Protein AF-A0A3P7LKS3-F1 (afdb_monomer)

Solvent-accessible surface area (backbone atoms only — not comparable to full-atom values): 10882 Å² total; per-residue (Å²): 115,66,70,62,52,52,52,50,51,51,53,49,49,52,53,51,54,52,49,53,52,31,41,52,49,19,49,40,35,57,77,38,26,73,53,48,40,50,40,42,49,54,52,51,51,44,51,72,70,67,53,54,67,72,58,52,54,51,50,40,54,53,38,31,76,72,65,38,72,58,39,57,28,48,73,48,81,38,69,94,76,46,28,36,32,30,46,46,54,65,90,81,65,70,88,63,93,79,70,65,91,88,65,80,54,88,82,70,59,68,42,82,38,80,40,49,64,92,46,54,33,66,57,43,19,56,60,47,56,48,90,72,71,66,89,69,39,65,63,52,50,54,52,49,51,51,52,50,53,52,48,49,53,52,48,54,54,50,52,55,51,52,50,54,51,50,50,55,50,51,51,52,50,53,52,51,52,56,48,54,54,57,60,60,76,70,66,75,82,91,124

Structure (mmCIF, N/CA/C/O backbone):
data_AF-A0A3P7LKS3-F1
#
_entry.id   AF-A0A3P7LKS3-F1
#
loop_
_atom_site.group_PDB
_atom_site.id
_atom_site.type_symbol
_atom_site.label_atom_id
_atom_site.label_alt_id
_atom_site.label_comp_id
_atom_site.label_asym_id
_atom_site.label_entity_id
_atom_site.label_seq_id
_atom_site.pdbx_PDB_ins_code
_atom_site.Cartn_x
_atom_site.Cartn_y
_atom_site.Cartn_z
_atom_site.occupancy
_atom_site.B_iso_or_equiv
_atom_site.auth_seq_id
_atom_site.auth_comp_id
_atom_site.auth_asym_id
_atom_site.auth_atom_id
_atom_site.pdbx_PDB_model_num
ATOM 1 N N . MET A 1 1 ? -32.000 6.934 20.889 1.00 59.78 1 MET A N 1
ATOM 2 C CA . MET A 1 1 ? -31.175 5.780 21.320 1.00 59.78 1 MET A CA 1
ATOM 3 C C . MET A 1 1 ? -30.959 4.793 20.173 1.00 59.78 1 MET A C 1
ATOM 5 O O . MET A 1 1 ? -29.820 4.417 19.954 1.00 59.78 1 MET A O 1
ATOM 9 N N . GLU A 1 2 ? -31.991 4.415 19.407 1.00 75.31 2 GLU A N 1
ATOM 10 C CA . GLU A 1 2 ? -31.848 3.459 18.287 1.00 75.31 2 GLU A CA 1
ATOM 11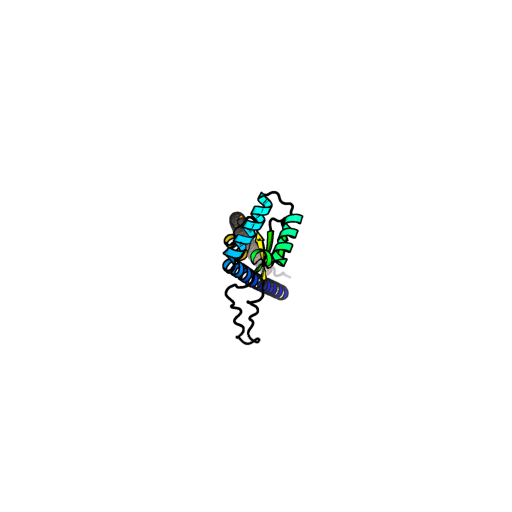 C C . GLU A 1 2 ? -31.057 3.982 17.078 1.00 75.31 2 GLU A C 1
ATOM 13 O O . GLU A 1 2 ? -30.207 3.259 16.575 1.00 75.31 2 GLU A O 1
ATOM 18 N N . ASN A 1 3 ? -31.249 5.235 16.649 1.00 76.62 3 ASN A N 1
ATOM 19 C CA . ASN A 1 3 ? -30.502 5.781 15.499 1.00 76.62 3 ASN A CA 1
ATOM 20 C C . ASN A 1 3 ? -28.983 5.816 15.731 1.00 76.62 3 ASN A C 1
ATOM 22 O O . ASN A 1 3 ? -28.215 5.584 14.807 1.00 76.62 3 ASN A O 1
ATOM 26 N N . VAL A 1 4 ? -28.554 6.048 16.976 1.00 79.12 4 VAL A N 1
ATOM 27 C CA . VAL A 1 4 ? -27.131 6.034 17.354 1.00 79.12 4 VAL A CA 1
ATOM 28 C C . VAL A 1 4 ? -26.564 4.612 17.304 1.00 79.12 4 VAL A C 1
ATOM 30 O O . VAL A 1 4 ? -25.433 4.430 16.872 1.00 79.12 4 VAL A O 1
ATOM 33 N N . LYS A 1 5 ? -27.349 3.596 17.693 1.00 82.06 5 LYS A N 1
ATOM 34 C CA . LYS A 1 5 ? -26.940 2.186 17.584 1.00 82.06 5 LYS A CA 1
ATOM 35 C C . LYS A 1 5 ? -26.829 1.744 16.125 1.00 82.06 5 LYS A C 1
ATOM 37 O O . LYS A 1 5 ? -25.824 1.154 15.756 1.00 82.06 5 LYS A O 1
ATOM 42 N N . LYS A 1 6 ? -27.806 2.105 15.286 1.00 86.25 6 LYS A N 1
ATOM 43 C CA . LYS A 1 6 ? -27.785 1.798 13.846 1.00 86.25 6 LYS A CA 1
ATOM 44 C C . LYS A 1 6 ? -26.604 2.452 13.122 1.00 86.25 6 LYS A C 1
ATOM 46 O O . LYS A 1 6 ? -25.952 1.793 12.323 1.00 86.25 6 LYS A O 1
ATOM 51 N N . ASP A 1 7 ? -26.292 3.713 13.426 1.00 85.56 7 ASP A N 1
ATOM 52 C CA . ASP A 1 7 ? -25.114 4.401 12.871 1.00 85.56 7 ASP A CA 1
ATOM 53 C C . ASP A 1 7 ? -23.801 3.733 13.318 1.00 85.56 7 ASP A C 1
ATOM 55 O O . ASP A 1 7 ? -22.906 3.517 12.503 1.00 85.56 7 ASP A O 1
ATOM 59 N N . GLN A 1 8 ? -23.700 3.316 14.584 1.00 78.56 8 GLN A N 1
ATOM 60 C CA . GLN A 1 8 ? -22.545 2.553 15.070 1.00 78.56 8 GLN A CA 1
ATOM 61 C C . GLN A 1 8 ? -22.409 1.194 14.371 1.00 78.56 8 GLN A C 1
ATOM 63 O O . GLN A 1 8 ? -21.308 0.831 13.966 1.00 78.56 8 GLN A O 1
ATOM 68 N N . GLU A 1 9 ? -23.507 0.463 14.187 1.00 85.19 9 GLU A N 1
ATOM 69 C CA . GLU A 1 9 ? -23.522 -0.821 13.479 1.00 85.19 9 GLU A CA 1
ATOM 70 C C . GLU A 1 9 ? -23.132 -0.674 12.003 1.00 85.19 9 GLU A C 1
ATOM 72 O O . GLU A 1 9 ? -22.342 -1.469 11.500 1.00 85.19 9 GLU A O 1
ATOM 77 N N . GLN A 1 10 ? -23.622 0.357 11.310 1.00 85.44 10 GLN A N 1
ATOM 78 C CA . GLN A 1 10 ? -23.242 0.636 9.921 1.00 85.44 10 GLN A CA 1
ATOM 79 C C . GLN A 1 10 ? -21.756 0.979 9.793 1.00 85.44 10 GLN A C 1
ATOM 81 O O . GLN A 1 10 ? -21.080 0.466 8.904 1.00 85.44 10 GLN A O 1
ATOM 86 N N . ARG A 1 11 ? -21.223 1.800 10.705 1.00 75.81 11 ARG A N 1
ATOM 87 C CA . ARG A 1 11 ? -19.787 2.118 10.739 1.00 75.81 11 ARG A CA 1
ATOM 88 C C . ARG A 1 11 ? -18.936 0.885 11.016 1.00 75.81 11 ARG A C 1
ATOM 90 O O . ARG A 1 11 ? -17.886 0.737 10.404 1.00 75.81 11 ARG A O 1
ATOM 97 N N . LEU A 1 12 ? -19.386 0.010 11.916 1.00 78.00 12 LEU A N 1
ATOM 98 C CA . LEU A 1 12 ? -18.702 -1.248 12.211 1.00 78.00 12 LEU A CA 1
ATOM 99 C C . LEU A 1 12 ? -18.683 -2.179 11.000 1.00 78.00 12 LEU A C 1
ATOM 101 O O . LEU A 1 12 ? -17.625 -2.712 10.687 1.00 78.00 12 LEU A O 1
ATOM 105 N N . LYS A 1 13 ? -19.810 -2.329 10.296 1.00 81.12 13 LYS A N 1
ATOM 106 C CA . LYS A 1 13 ? -19.876 -3.129 9.064 1.00 81.12 13 LYS A CA 1
ATOM 107 C C . LYS A 1 13 ? -18.937 -2.594 7.990 1.00 81.12 13 LYS A C 1
ATOM 109 O O . LYS A 1 13 ? -18.125 -3.349 7.475 1.00 81.12 13 LYS A O 1
ATOM 114 N N . LYS A 1 14 ? -18.966 -1.283 7.741 1.00 74.62 14 LYS A N 1
ATOM 115 C CA . LYS A 1 14 ? -18.064 -0.648 6.774 1.00 74.62 14 LYS A CA 1
ATOM 116 C C . LYS A 1 14 ? -16.589 -0.871 7.130 1.00 74.62 14 LYS A C 1
ATOM 118 O O . LYS A 1 14 ? -15.792 -1.196 6.263 1.00 74.62 14 LYS A O 1
ATOM 123 N N . LEU A 1 15 ? -16.236 -0.746 8.411 1.00 76.25 15 LEU A N 1
ATOM 124 C CA . LEU A 1 15 ? -14.870 -0.993 8.876 1.00 76.25 15 LEU A CA 1
ATOM 125 C C . LEU A 1 15 ? -14.451 -2.460 8.685 1.00 76.25 15 LEU A C 1
ATOM 127 O O . LEU A 1 15 ? -13.300 -2.735 8.363 1.00 76.25 15 LEU A O 1
ATOM 131 N N . GLN A 1 16 ? -15.374 -3.402 8.893 1.00 75.25 16 GLN A N 1
ATOM 132 C CA . GLN A 1 16 ? -15.126 -4.823 8.649 1.00 75.25 16 GLN A CA 1
ATOM 133 C C . GLN A 1 16 ? -14.923 -5.111 7.160 1.00 75.25 16 GLN A C 1
ATOM 135 O O . GLN A 1 16 ? -13.994 -5.831 6.813 1.00 75.25 16 GLN A O 1
ATOM 140 N N . GLU A 1 17 ? -15.746 -4.528 6.289 1.00 79.69 17 GLU A N 1
ATOM 141 C CA . GLU A 1 17 ? -15.613 -4.649 4.832 1.00 79.69 17 GLU A CA 1
ATOM 142 C C . GLU A 1 17 ? -14.268 -4.087 4.346 1.00 79.69 17 GLU A C 1
ATOM 144 O O . GLU A 1 17 ? -13.544 -4.766 3.620 1.00 79.69 17 GLU A O 1
ATOM 149 N N . GLU A 1 18 ? -13.877 -2.897 4.815 1.00 76.38 18 GLU A N 1
ATOM 150 C CA . GLU A 1 18 ? -12.565 -2.300 4.525 1.00 76.38 18 GLU A CA 1
ATOM 151 C C . GLU A 1 18 ? -11.415 -3.206 4.993 1.00 76.38 18 GLU A C 1
ATOM 153 O O . GLU A 1 18 ? -10.467 -3.436 4.247 1.00 76.38 18 GLU A O 1
ATOM 158 N N . GLN A 1 19 ? -11.522 -3.795 6.189 1.00 74.94 19 GLN A N 1
ATOM 159 C CA . GLN A 1 19 ? -10.496 -4.694 6.718 1.00 74.94 19 GLN A CA 1
ATOM 160 C C . GLN A 1 19 ? -10.360 -5.988 5.902 1.00 74.94 19 GLN A C 1
ATOM 162 O O . GLN A 1 19 ? -9.249 -6.491 5.731 1.00 74.94 19 GLN A O 1
ATOM 167 N N . VAL A 1 20 ? -11.468 -6.540 5.403 1.00 79.69 20 VAL A N 1
ATOM 168 C CA . VAL A 1 20 ? -11.443 -7.716 4.520 1.00 79.69 20 VAL A CA 1
ATOM 169 C C . VAL A 1 20 ? -10.731 -7.379 3.210 1.00 79.69 20 VAL A C 1
ATOM 171 O O . VAL A 1 20 ? -9.861 -8.138 2.782 1.00 79.69 20 VAL A O 1
ATOM 174 N N . LEU A 1 21 ? -11.033 -6.222 2.614 1.00 80.62 21 LEU A N 1
ATOM 175 C CA . LEU A 1 21 ? -10.366 -5.760 1.395 1.00 80.62 21 LEU A CA 1
ATOM 176 C C . LEU A 1 21 ? -8.870 -5.515 1.614 1.00 80.62 21 LEU A C 1
ATOM 178 O O . LEU A 1 21 ? -8.053 -5.928 0.793 1.00 80.62 21 LEU A O 1
ATOM 182 N N . ASP A 1 22 ? -8.490 -4.885 2.725 1.00 79.56 22 ASP A N 1
ATOM 183 C CA . ASP A 1 22 ? -7.086 -4.648 3.062 1.00 79.56 22 ASP A CA 1
ATOM 184 C C . ASP A 1 22 ? -6.327 -5.965 3.271 1.00 79.56 22 ASP A C 1
ATOM 186 O O . ASP A 1 22 ? -5.227 -6.144 2.745 1.00 79.56 22 ASP A O 1
ATOM 190 N N . ASN A 1 23 ? -6.927 -6.935 3.964 1.00 80.50 23 ASN A N 1
ATOM 191 C CA . ASN A 1 23 ? -6.329 -8.260 4.112 1.00 80.50 23 ASN A CA 1
ATOM 192 C C . ASN A 1 23 ? -6.094 -8.924 2.751 1.00 80.50 23 ASN A C 1
ATOM 194 O O . ASN A 1 23 ? -4.990 -9.413 2.510 1.00 80.50 23 ASN A O 1
ATOM 198 N N . ARG A 1 24 ? -7.073 -8.855 1.838 1.00 84.00 24 ARG A N 1
ATOM 199 C CA . ARG A 1 24 ? -6.935 -9.406 0.484 1.00 84.00 24 ARG A CA 1
ATOM 200 C C . ARG A 1 24 ? -5.807 -8.731 -0.297 1.00 84.00 24 ARG A C 1
ATOM 202 O O . ARG A 1 24 ? -4.978 -9.412 -0.892 1.00 84.00 24 ARG A O 1
ATOM 209 N N . LYS A 1 25 ? -5.706 -7.399 -0.243 1.00 83.88 25 LYS A N 1
ATOM 210 C CA . LYS A 1 25 ? -4.595 -6.648 -0.862 1.00 83.88 25 LYS A CA 1
ATOM 211 C C . LYS A 1 25 ? -3.239 -7.088 -0.331 1.00 83.88 25 LYS A C 1
ATOM 213 O O . LYS A 1 25 ? -2.275 -7.195 -1.085 1.00 83.88 25 LYS A O 1
ATOM 218 N N . ALA A 1 26 ? -3.151 -7.318 0.973 1.00 83.50 26 ALA A N 1
ATOM 219 C CA . ALA A 1 26 ? -1.906 -7.727 1.589 1.00 83.50 26 ALA A CA 1
ATOM 220 C C . ALA A 1 26 ? -1.517 -9.170 1.254 1.00 83.50 26 ALA A C 1
ATOM 222 O O . ALA A 1 26 ? -0.331 -9.446 1.108 1.00 83.50 26 ALA A O 1
ATOM 223 N N . GLU A 1 27 ? -2.490 -10.073 1.135 1.00 86.44 27 GLU A N 1
ATOM 224 C CA . GLU A 1 27 ? -2.272 -11.434 0.635 1.00 86.44 27 GLU A CA 1
ATOM 225 C C . GLU A 1 27 ? -1.727 -11.407 -0.793 1.00 86.44 27 GLU A C 1
ATOM 227 O O . GLU A 1 27 ? -0.671 -11.981 -1.042 1.00 86.44 27 GLU A O 1
ATOM 232 N N . LEU A 1 28 ? -2.355 -10.649 -1.698 1.00 87.06 28 LEU A N 1
ATOM 233 C CA . LEU A 1 28 ? -1.873 -10.495 -3.076 1.00 87.06 28 LEU A CA 1
ATOM 234 C C . LEU A 1 28 ? -0.435 -9.966 -3.134 1.00 87.06 28 LEU A C 1
ATOM 236 O O . LEU A 1 28 ? 0.356 -10.397 -3.971 1.00 87.06 28 LEU A O 1
ATOM 240 N N . LEU A 1 29 ? -0.073 -9.059 -2.227 1.00 87.25 29 LEU A N 1
ATOM 241 C CA . LEU A 1 29 ? 1.282 -8.528 -2.143 1.00 87.25 29 LEU A CA 1
ATOM 242 C C . LEU A 1 29 ? 2.305 -9.559 -1.627 1.00 87.25 29 LEU A C 1
ATOM 244 O O . LEU A 1 29 ? 3.472 -9.501 -2.005 1.00 87.25 29 LEU A O 1
ATOM 248 N N . GLU A 1 30 ? 1.890 -10.479 -0.753 1.00 87.31 30 GLU A N 1
ATOM 249 C CA . GLU A 1 30 ? 2.736 -11.584 -0.286 1.00 87.31 30 GLU A CA 1
ATOM 250 C C . GLU A 1 30 ? 2.936 -12.638 -1.374 1.00 87.31 30 GLU A C 1
ATOM 252 O O . GLU A 1 30 ? 4.058 -13.111 -1.546 1.00 87.31 30 GLU A O 1
ATOM 257 N N . LEU A 1 31 ? 1.886 -12.958 -2.134 1.00 88.31 31 LEU A N 1
ATOM 258 C CA . LEU A 1 31 ? 1.960 -13.900 -3.254 1.00 88.31 31 LEU A CA 1
ATOM 259 C C . LEU A 1 31 ? 2.860 -13.367 -4.376 1.00 88.31 31 LEU A C 1
ATOM 261 O O . LEU A 1 31 ? 3.676 -14.102 -4.921 1.00 88.31 31 LEU A O 1
ATOM 265 N N . ASN A 1 32 ? 2.769 -12.068 -4.668 1.00 89.12 32 ASN A N 1
ATOM 266 C CA . ASN A 1 32 ? 3.543 -11.404 -5.719 1.00 89.12 32 ASN A CA 1
ATOM 267 C C . ASN A 1 32 ? 4.832 -10.738 -5.206 1.00 89.12 32 ASN A C 1
ATOM 269 O O . ASN A 1 32 ? 5.346 -9.817 -5.848 1.00 89.12 32 ASN A O 1
ATOM 273 N N . ALA A 1 33 ? 5.365 -11.159 -4.054 1.00 90.25 33 ALA A N 1
ATOM 274 C CA . ALA A 1 33 ? 6.468 -10.459 -3.391 1.00 90.25 33 ALA A CA 1
ATOM 275 C C . ALA A 1 33 ? 7.702 -10.272 -4.293 1.00 90.25 33 ALA A C 1
ATOM 277 O O . ALA A 1 33 ? 8.251 -9.172 -4.357 1.00 90.25 33 ALA A O 1
ATOM 278 N N . ASP A 1 34 ? 8.088 -11.305 -5.047 1.00 90.69 34 ASP A N 1
ATOM 279 C CA . ASP A 1 34 ? 9.246 -11.254 -5.948 1.00 90.69 34 ASP A CA 1
ATOM 280 C C . ASP A 1 34 ? 9.053 -10.269 -7.106 1.00 90.69 34 ASP A C 1
ATOM 282 O O . ASP A 1 34 ? 9.994 -9.595 -7.531 1.00 90.69 34 ASP A O 1
ATOM 286 N N . LEU A 1 35 ? 7.830 -10.178 -7.634 1.00 90.94 35 LEU A N 1
ATOM 287 C CA . LEU A 1 35 ? 7.485 -9.250 -8.707 1.00 90.94 35 LEU A CA 1
ATOM 288 C C . LEU A 1 35 ? 7.532 -7.813 -8.179 1.00 90.94 35 LEU A C 1
ATOM 290 O O . LEU A 1 35 ? 8.192 -6.955 -8.766 1.00 90.94 35 LEU A O 1
ATOM 294 N N . VAL A 1 36 ? 6.908 -7.570 -7.026 1.00 91.75 36 VAL A N 1
ATOM 295 C CA . VAL A 1 36 ? 6.884 -6.257 -6.369 1.00 91.75 36 VAL A CA 1
ATOM 296 C C . VAL A 1 36 ? 8.297 -5.784 -6.017 1.00 91.75 36 VAL A C 1
ATOM 298 O O . VAL A 1 36 ? 8.629 -4.624 -6.258 1.00 91.75 36 VAL A O 1
ATOM 301 N N . ASP A 1 37 ? 9.165 -6.658 -5.506 1.00 92.56 37 ASP A N 1
ATOM 302 C CA . ASP A 1 37 ? 10.550 -6.293 -5.187 1.00 92.56 37 ASP A CA 1
ATOM 303 C C . ASP A 1 37 ? 11.373 -5.960 -6.449 1.00 92.56 37 ASP A C 1
ATOM 305 O O . ASP A 1 37 ? 12.199 -5.042 -6.413 1.00 92.56 37 ASP A O 1
ATOM 309 N N . LYS A 1 38 ? 11.113 -6.608 -7.595 1.00 92.50 38 LYS A N 1
ATOM 310 C CA . LYS A 1 38 ? 11.723 -6.228 -8.888 1.00 92.50 38 LYS A CA 1
ATOM 311 C C . LYS A 1 38 ? 11.272 -4.843 -9.349 1.00 92.50 38 LYS A C 1
ATOM 313 O O . LYS A 1 38 ? 12.111 -4.051 -9.780 1.00 92.50 38 LYS A O 1
ATOM 318 N N . VAL A 1 39 ? 9.981 -4.529 -9.220 1.00 91.81 39 VAL A N 1
ATOM 319 C CA . VAL A 1 39 ? 9.442 -3.187 -9.511 1.00 91.81 39 VAL A CA 1
ATOM 320 C C . VAL A 1 39 ? 10.127 -2.140 -8.639 1.00 91.81 39 VAL A C 1
ATOM 322 O O . VAL A 1 39 ? 10.637 -1.138 -9.143 1.00 91.81 39 VAL A O 1
ATOM 325 N N . LEU A 1 40 ? 10.172 -2.391 -7.328 1.00 92.81 40 LEU A N 1
ATOM 326 C CA . LEU A 1 40 ? 10.813 -1.515 -6.352 1.00 92.81 40 LEU A CA 1
ATOM 327 C C . LEU A 1 40 ? 12.277 -1.272 -6.708 1.00 92.81 40 LEU A C 1
ATOM 329 O O . LEU A 1 40 ? 12.737 -0.132 -6.671 1.00 92.81 40 LEU A O 1
ATOM 333 N N . TYR A 1 41 ? 13.004 -2.324 -7.082 1.00 93.00 41 TYR A N 1
ATOM 334 C CA . TYR A 1 41 ? 14.394 -2.211 -7.501 1.00 93.00 41 TYR A CA 1
ATOM 335 C C . TYR A 1 41 ? 14.546 -1.354 -8.761 1.00 93.00 41 TYR A C 1
ATOM 337 O O . TYR A 1 41 ? 15.368 -0.442 -8.767 1.00 93.00 41 TYR A O 1
ATOM 345 N N . ALA A 1 42 ? 13.745 -1.596 -9.801 1.00 91.75 42 ALA A N 1
ATOM 346 C CA . ALA A 1 42 ? 13.820 -0.857 -11.061 1.00 91.75 42 ALA A CA 1
ATOM 347 C C . ALA A 1 42 ? 13.545 0.645 -10.871 1.00 91.75 42 ALA A C 1
ATOM 349 O O . ALA A 1 42 ? 14.305 1.484 -11.361 1.00 91.75 42 ALA A O 1
ATOM 350 N N . ILE A 1 43 ? 12.504 0.989 -10.106 1.00 91.44 43 ILE A N 1
ATOM 351 C CA . ILE A 1 43 ? 12.154 2.384 -9.810 1.00 91.44 43 ILE A CA 1
ATOM 352 C C . ILE A 1 43 ? 13.246 3.036 -8.955 1.00 91.44 43 ILE A C 1
ATOM 354 O O . ILE A 1 43 ? 13.729 4.115 -9.295 1.00 91.44 43 ILE A O 1
ATOM 358 N N . ASN A 1 44 ? 13.690 2.377 -7.879 1.00 91.94 44 ASN A N 1
ATOM 359 C CA . ASN A 1 44 ? 14.735 2.917 -7.006 1.00 91.94 44 ASN A CA 1
ATOM 360 C C . ASN A 1 44 ? 16.078 3.069 -7.733 1.00 91.94 44 ASN A C 1
ATOM 362 O O . ASN A 1 44 ? 16.801 4.029 -7.482 1.00 91.94 44 ASN A O 1
ATOM 366 N N . TYR A 1 45 ? 16.398 2.172 -8.665 1.00 92.75 45 TYR A N 1
ATOM 367 C CA . TYR A 1 45 ? 17.568 2.286 -9.531 1.00 92.75 45 TYR A CA 1
ATOM 368 C C . TYR A 1 45 ? 17.477 3.513 -10.449 1.00 92.75 45 TYR A C 1
ATOM 370 O O . TYR A 1 45 ? 18.422 4.298 -10.532 1.00 92.75 45 TYR A O 1
ATOM 378 N N . ALA A 1 46 ? 16.324 3.738 -11.088 1.00 91.12 46 ALA A N 1
ATOM 379 C CA . ALA A 1 46 ? 16.108 4.913 -11.931 1.00 91.12 46 ALA A CA 1
ATOM 380 C C . ALA A 1 46 ? 16.191 6.229 -11.133 1.00 91.12 46 ALA A C 1
ATOM 382 O O . ALA A 1 46 ? 16.791 7.200 -11.607 1.00 91.12 46 ALA A O 1
ATOM 383 N N . LEU A 1 47 ? 15.654 6.240 -9.907 1.00 91.00 47 LEU A N 1
ATOM 384 C CA . LEU A 1 47 ? 15.752 7.367 -8.974 1.00 91.00 47 LEU A CA 1
ATOM 385 C C . LEU A 1 47 ? 17.196 7.606 -8.509 1.00 91.00 47 LEU A C 1
ATOM 387 O O . LEU A 1 47 ? 17.644 8.752 -8.472 1.00 91.00 47 LEU A O 1
ATOM 391 N N . ALA A 1 48 ? 17.949 6.545 -8.204 1.00 91.44 48 ALA A N 1
ATOM 392 C CA . ALA A 1 48 ? 19.358 6.639 -7.817 1.00 91.44 48 ALA A CA 1
ATOM 393 C C . ALA A 1 48 ? 20.227 7.237 -8.935 1.00 91.44 48 ALA A C 1
ATOM 395 O O . ALA A 1 48 ? 21.154 7.998 -8.660 1.00 91.44 48 ALA A O 1
ATOM 396 N N . ASN A 1 49 ? 19.872 6.965 -10.192 1.00 93.50 49 ASN A N 1
ATOM 397 C CA . ASN A 1 49 ? 20.510 7.548 -11.372 1.00 93.50 49 ASN A CA 1
ATOM 398 C C . ASN A 1 49 ? 20.070 8.995 -11.670 1.00 93.50 49 ASN A C 1
ATOM 400 O O . ASN A 1 49 ? 20.413 9.523 -12.723 1.00 93.50 49 ASN A O 1
ATOM 404 N N . GLN A 1 50 ? 19.325 9.644 -10.765 1.00 89.25 50 GLN A N 1
ATOM 405 C CA . GLN A 1 50 ? 18.842 11.026 -10.905 1.00 89.25 50 GLN A CA 1
ATOM 406 C C . GLN A 1 50 ? 17.962 11.246 -12.146 1.00 89.25 50 GLN A C 1
ATOM 408 O O . GLN A 1 50 ? 17.890 12.349 -12.693 1.00 89.25 50 GLN A O 1
ATOM 413 N N . THR A 1 51 ? 17.271 10.197 -12.595 1.00 91.69 51 THR A N 1
ATOM 414 C CA . THR A 1 51 ? 16.339 10.291 -13.720 1.00 91.69 51 THR A CA 1
ATOM 415 C C . THR A 1 51 ? 15.135 11.135 -13.310 1.00 91.69 51 THR A C 1
ATOM 417 O O . THR A 1 51 ? 14.579 10.955 -12.224 1.00 91.69 51 THR A O 1
ATOM 420 N N . SER A 1 52 ? 14.711 12.063 -14.169 1.00 93.44 52 SER A N 1
ATOM 421 C CA . SER A 1 52 ? 13.520 12.869 -13.898 1.00 93.44 52 SER A CA 1
ATOM 422 C C . SER A 1 52 ? 12.256 12.006 -13.923 1.00 93.44 52 SER A C 1
ATOM 424 O O . SER A 1 52 ? 12.151 11.050 -14.691 1.00 93.44 52 SER A O 1
ATOM 426 N N . TRP A 1 53 ? 11.270 12.359 -13.099 1.00 92.06 53 TRP A N 1
ATOM 427 C CA . TRP A 1 53 ? 10.035 11.582 -12.948 1.00 92.06 53 TRP A CA 1
ATOM 428 C C . TRP A 1 53 ? 9.284 11.382 -14.267 1.00 92.06 53 TRP A C 1
ATOM 430 O O . TRP A 1 53 ? 8.899 10.260 -14.576 1.00 92.06 53 TRP A O 1
ATOM 440 N N . ASN A 1 54 ? 9.203 12.423 -15.100 1.00 92.31 54 ASN A N 1
ATOM 441 C CA . ASN A 1 54 ? 8.580 12.343 -16.427 1.00 92.31 54 ASN A CA 1
ATOM 442 C C . ASN A 1 54 ? 9.240 11.281 -17.325 1.00 92.31 54 ASN A C 1
ATOM 444 O O . ASN A 1 54 ? 8.569 10.609 -18.103 1.00 92.31 54 ASN A O 1
ATOM 448 N N . VAL A 1 55 ? 10.566 11.131 -17.233 1.00 92.75 55 VAL A N 1
ATOM 449 C CA . VAL A 1 55 ? 11.310 10.141 -18.022 1.00 92.75 55 VAL A CA 1
ATOM 450 C C . VAL A 1 55 ? 11.090 8.735 -17.466 1.00 92.75 55 VAL A C 1
ATOM 452 O O . VAL A 1 55 ? 10.953 7.799 -18.247 1.00 92.75 55 VAL A O 1
ATOM 455 N N . ILE A 1 56 ? 10.999 8.581 -16.142 1.00 91.81 56 ILE A N 1
ATOM 456 C CA . ILE A 1 56 ? 10.670 7.297 -15.502 1.00 91.81 56 ILE A CA 1
ATOM 457 C C . ILE A 1 56 ? 9.270 6.833 -15.924 1.00 91.81 56 ILE A C 1
ATOM 459 O O . ILE A 1 56 ? 9.096 5.678 -16.306 1.00 91.81 56 ILE A O 1
ATOM 463 N N . GLU A 1 57 ? 8.282 7.728 -15.914 1.00 91.56 57 GLU A N 1
ATOM 464 C CA . GLU A 1 57 ? 6.916 7.421 -16.352 1.00 91.56 57 GLU A CA 1
ATOM 465 C C . GLU A 1 57 ? 6.859 7.020 -17.829 1.00 91.56 57 GLU A C 1
ATOM 467 O O . GLU A 1 57 ? 6.233 6.014 -18.171 1.00 91.56 57 GLU A O 1
ATOM 472 N N . ALA A 1 58 ? 7.562 7.754 -18.697 1.00 92.56 58 ALA A N 1
ATOM 473 C CA . ALA A 1 58 ? 7.661 7.422 -20.115 1.00 92.56 58 ALA A CA 1
ATOM 474 C C . ALA A 1 58 ? 8.343 6.062 -20.344 1.00 92.56 58 ALA A C 1
ATOM 476 O O . ALA A 1 58 ? 7.857 5.258 -21.139 1.00 92.56 58 ALA A O 1
ATOM 477 N N . ALA A 1 59 ? 9.425 5.773 -19.615 1.00 90.69 59 ALA A N 1
ATOM 478 C CA . ALA A 1 59 ? 10.135 4.499 -19.703 1.00 90.69 59 ALA A CA 1
ATOM 479 C C . ALA A 1 59 ? 9.255 3.323 -19.255 1.00 90.69 59 ALA A C 1
ATOM 481 O O . ALA A 1 59 ? 9.222 2.287 -19.918 1.00 90.69 59 ALA A O 1
ATOM 482 N N . VAL A 1 60 ? 8.492 3.489 -18.171 1.00 91.12 60 VAL A N 1
ATOM 483 C CA . VAL A 1 60 ? 7.540 2.471 -17.711 1.00 91.12 60 VAL A CA 1
ATOM 484 C C . VAL A 1 60 ? 6.431 2.255 -18.741 1.00 91.12 60 VAL A C 1
ATOM 486 O O . VAL A 1 60 ? 6.088 1.109 -19.016 1.00 91.12 60 VAL A O 1
ATOM 489 N N . ALA A 1 61 ? 5.899 3.313 -19.359 1.00 91.12 61 ALA A N 1
ATOM 490 C CA . ALA A 1 61 ? 4.899 3.185 -20.422 1.00 91.12 61 ALA A CA 1
ATOM 491 C C . ALA A 1 61 ? 5.443 2.443 -21.657 1.00 91.12 61 ALA A C 1
ATOM 493 O O . ALA A 1 61 ? 4.753 1.599 -22.229 1.00 91.12 61 ALA A O 1
ATOM 494 N N . GLU A 1 62 ? 6.693 2.702 -22.038 1.00 91.44 62 GLU A N 1
ATOM 495 C CA . GLU A 1 62 ? 7.353 1.993 -23.135 1.00 91.44 62 GLU A CA 1
ATOM 496 C C . GLU A 1 62 ? 7.580 0.510 -22.804 1.00 91.44 62 GLU A C 1
ATOM 498 O O . GLU A 1 62 ? 7.295 -0.362 -23.623 1.00 91.44 62 GLU A O 1
ATOM 503 N N . GLN A 1 63 ? 8.049 0.197 -21.595 1.00 90.00 63 GLN A N 1
ATOM 504 C CA . GLN A 1 63 ? 8.260 -1.187 -21.159 1.00 90.00 63 GLN A CA 1
ATOM 505 C C . GLN A 1 63 ? 6.946 -1.966 -21.026 1.00 90.00 63 GLN A C 1
ATOM 507 O O . GLN A 1 63 ? 6.892 -3.137 -21.401 1.00 90.00 63 GLN A O 1
ATOM 512 N N . LYS A 1 64 ? 5.863 -1.308 -20.592 1.00 91.38 64 LYS A N 1
ATOM 513 C CA . LYS A 1 64 ? 4.505 -1.872 -20.641 1.00 91.38 64 LYS A CA 1
ATOM 514 C C . LYS A 1 64 ? 4.084 -2.225 -22.061 1.00 91.38 64 LYS A C 1
ATOM 516 O O . LYS A 1 64 ? 3.574 -3.314 -22.286 1.00 91.38 64 LYS A O 1
ATOM 521 N N . ALA A 1 65 ? 4.320 -1.335 -23.027 1.00 89.31 65 ALA A N 1
ATOM 522 C CA . ALA A 1 65 ? 3.984 -1.589 -24.429 1.00 89.31 65 ALA A CA 1
ATOM 523 C C . ALA A 1 65 ? 4.780 -2.764 -25.021 1.00 89.31 65 ALA A C 1
ATOM 525 O O . ALA A 1 65 ? 4.305 -3.441 -25.929 1.00 89.31 65 ALA A O 1
ATOM 526 N N . ARG A 1 66 ? 5.976 -3.031 -24.486 1.00 89.06 66 ARG A N 1
ATOM 527 C CA . ARG A 1 66 ? 6.793 -4.204 -24.830 1.00 89.06 66 ARG A CA 1
ATOM 528 C C . ARG A 1 66 ? 6.329 -5.497 -24.145 1.00 89.06 66 ARG A C 1
ATOM 530 O O . ARG A 1 66 ? 6.863 -6.551 -24.471 1.00 89.06 66 ARG A O 1
ATOM 537 N N . GLY A 1 67 ? 5.362 -5.427 -23.230 1.00 86.44 67 GLY A N 1
ATOM 538 C CA . GLY A 1 67 ? 4.831 -6.586 -22.512 1.00 86.44 67 GLY A CA 1
ATOM 539 C C . GLY A 1 67 ? 5.730 -7.083 -21.380 1.00 86.44 67 GLY A C 1
ATOM 540 O O . GLY A 1 67 ? 5.678 -8.259 -21.037 1.00 86.44 67 GLY A O 1
ATOM 541 N N . ASP A 1 68 ? 6.575 -6.222 -20.804 1.00 88.75 68 ASP A N 1
ATOM 542 C CA . ASP A 1 68 ? 7.389 -6.624 -19.657 1.00 88.75 68 ASP A CA 1
ATOM 543 C C . ASP A 1 68 ? 6.492 -6.881 -18.427 1.00 88.75 68 ASP A C 1
ATOM 545 O O . ASP A 1 68 ? 5.699 -6.001 -18.063 1.00 88.75 68 ASP A O 1
ATOM 549 N N . PRO A 1 69 ? 6.579 -8.050 -17.762 1.00 85.31 69 PRO A N 1
ATOM 550 C CA . PRO A 1 69 ? 5.691 -8.393 -16.649 1.00 85.31 69 PRO A CA 1
ATOM 551 C C . PRO A 1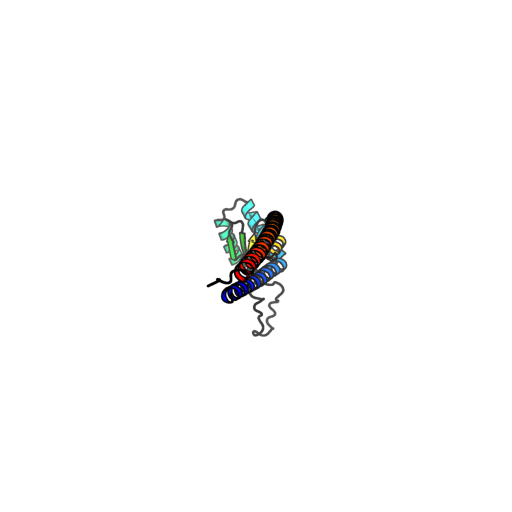 69 ? 5.862 -7.465 -15.439 1.00 85.31 69 PRO A C 1
ATOM 553 O O . PRO A 1 69 ? 4.896 -7.208 -14.721 1.00 85.31 69 PRO A O 1
ATOM 556 N N . VAL A 1 70 ? 7.066 -6.920 -15.225 1.00 88.25 70 VAL A N 1
ATOM 557 C CA . VAL A 1 70 ? 7.365 -6.013 -14.105 1.00 88.25 70 VAL A CA 1
ATOM 558 C C . VAL A 1 70 ? 6.737 -4.644 -14.355 1.00 88.25 70 VAL A C 1
ATOM 560 O O . VAL A 1 70 ? 6.092 -4.088 -13.472 1.00 88.25 70 VAL A O 1
ATOM 563 N N . SER A 1 71 ? 6.858 -4.094 -15.562 1.00 88.88 71 SER A N 1
ATOM 564 C CA . SER A 1 71 ? 6.228 -2.807 -15.882 1.00 88.88 71 SER A CA 1
ATOM 565 C C . SER A 1 71 ? 4.709 -2.913 -16.032 1.00 88.88 71 SER A C 1
ATOM 567 O O . SER A 1 71 ? 4.000 -1.959 -15.708 1.00 88.88 71 SER A O 1
ATOM 569 N N . SER A 1 72 ? 4.196 -4.062 -16.482 1.00 88.56 72 SER A N 1
ATOM 570 C CA . SER A 1 72 ? 2.761 -4.300 -16.710 1.00 88.56 72 SER A CA 1
ATOM 571 C C . SER A 1 72 ? 1.928 -4.294 -15.432 1.00 88.56 72 SER A C 1
ATOM 573 O O . SER A 1 72 ? 0.764 -3.901 -15.472 1.00 88.56 72 SER A O 1
ATOM 575 N N . CYS A 1 73 ? 2.512 -4.660 -14.289 1.00 89.56 73 CYS A N 1
ATOM 576 C CA . CYS A 1 73 ? 1.809 -4.596 -13.010 1.00 89.56 73 CYS A CA 1
ATOM 577 C C . CYS A 1 73 ? 1.717 -3.169 -12.451 1.00 89.56 73 CYS A C 1
ATOM 579 O O . CYS A 1 73 ? 0.965 -2.925 -11.515 1.00 89.56 73 CYS A O 1
ATOM 581 N N . ILE A 1 74 ? 2.513 -2.216 -12.940 1.00 91.50 74 ILE A N 1
ATOM 582 C CA . ILE A 1 74 ? 2.471 -0.839 -12.446 1.00 91.50 74 ILE A CA 1
ATOM 583 C C . ILE A 1 74 ? 1.231 -0.198 -13.051 1.00 91.50 74 ILE A C 1
ATOM 585 O O . ILE A 1 74 ? 1.137 -0.115 -14.260 1.00 91.50 74 ILE A O 1
ATOM 589 N N . GLU A 1 75 ? 0.282 0.302 -12.274 1.00 90.56 75 GLU A N 1
ATOM 590 C CA . GLU A 1 75 ? -0.864 1.034 -12.832 1.00 90.56 75 GLU A CA 1
ATOM 591 C C . GLU A 1 75 ? -0.507 2.523 -12.912 1.00 90.56 75 GLU A C 1
ATOM 593 O O . GLU A 1 75 ? -0.495 3.115 -13.993 1.00 90.56 75 GLU A O 1
ATOM 598 N N . ARG A 1 76 ? -0.105 3.109 -11.774 1.00 90.69 76 ARG A N 1
ATOM 599 C CA . ARG A 1 76 ? 0.229 4.537 -11.630 1.00 90.69 76 ARG A CA 1
ATOM 600 C C . ARG A 1 76 ? 1.444 4.728 -10.721 1.00 90.69 76 ARG A C 1
ATOM 602 O O . ARG A 1 76 ? 1.584 4.033 -9.716 1.00 90.69 76 ARG A O 1
ATOM 609 N N . LEU A 1 77 ? 2.293 5.704 -11.034 1.00 91.50 77 LEU A N 1
ATOM 610 C CA . LEU A 1 77 ? 3.417 6.115 -10.187 1.00 91.50 77 LEU A CA 1
ATOM 611 C C . LEU A 1 77 ? 3.054 7.411 -9.450 1.00 91.50 77 LEU A C 1
ATOM 613 O O . LEU A 1 77 ? 2.553 8.347 -10.059 1.00 91.50 77 LEU A O 1
ATOM 617 N N . GLN A 1 78 ? 3.277 7.462 -8.136 1.00 90.62 78 GLN A N 1
ATOM 618 C CA . GLN A 1 78 ? 3.049 8.641 -7.289 1.00 90.62 78 GLN A CA 1
ATOM 619 C C . GLN A 1 78 ? 4.356 9.005 -6.578 1.00 90.62 78 GLN A C 1
ATOM 621 O O . GLN A 1 78 ? 4.480 8.921 -5.351 1.00 90.62 78 GLN A O 1
ATOM 626 N N . LEU A 1 79 ? 5.360 9.376 -7.378 1.00 89.38 79 LEU A N 1
ATOM 627 C CA . LEU A 1 79 ? 6.729 9.609 -6.908 1.00 89.38 79 LEU A CA 1
ATOM 628 C C . LEU A 1 79 ? 6.820 10.776 -5.910 1.00 89.38 79 LEU A C 1
ATOM 630 O O . LEU A 1 79 ? 7.642 10.714 -4.998 1.00 89.38 79 LEU A O 1
ATOM 634 N N . ASP A 1 80 ? 5.909 11.754 -5.990 1.00 88.12 80 ASP A N 1
ATOM 635 C CA . ASP A 1 80 ? 5.755 12.843 -5.009 1.00 88.12 80 ASP A CA 1
ATOM 636 C C . ASP A 1 80 ? 5.597 12.347 -3.563 1.00 88.12 80 ASP A C 1
ATOM 638 O O . ASP A 1 80 ? 6.108 12.951 -2.619 1.00 88.12 80 ASP A O 1
ATOM 642 N N . LEU A 1 81 ? 4.865 11.244 -3.383 1.00 87.06 81 LEU A N 1
ATOM 643 C CA . LEU A 1 81 ? 4.556 10.650 -2.080 1.00 87.06 81 LEU A CA 1
ATOM 644 C C . LEU A 1 81 ? 5.433 9.433 -1.769 1.00 87.06 81 LEU A C 1
ATOM 646 O O . LEU A 1 81 ? 5.182 8.745 -0.780 1.00 87.06 81 LEU A O 1
ATOM 650 N N . ASN A 1 82 ? 6.444 9.158 -2.601 1.00 88.81 82 ASN A N 1
ATOM 651 C CA . ASN A 1 82 ? 7.251 7.940 -2.548 1.00 88.81 82 ASN A CA 1
ATOM 652 C C . ASN A 1 82 ? 6.399 6.656 -2.631 1.00 88.81 82 ASN A C 1
ATOM 654 O O . ASN A 1 82 ? 6.676 5.660 -1.959 1.00 88.81 82 ASN A O 1
ATOM 658 N N . GLN A 1 83 ? 5.326 6.688 -3.424 1.00 90.19 83 GLN A N 1
ATOM 659 C CA . GLN A 1 83 ? 4.363 5.595 -3.546 1.00 90.19 83 GLN A CA 1
ATOM 660 C C . GLN A 1 83 ? 4.167 5.174 -5.004 1.00 90.19 83 GLN A C 1
ATOM 662 O O . GLN A 1 83 ? 4.375 5.946 -5.939 1.00 90.19 83 GLN A O 1
ATOM 667 N N . ALA A 1 84 ? 3.736 3.933 -5.198 1.00 91.31 84 ALA A N 1
ATOM 668 C CA . ALA A 1 84 ? 3.287 3.423 -6.487 1.00 91.31 84 ALA A CA 1
ATOM 669 C C . ALA A 1 84 ? 2.006 2.607 -6.304 1.00 91.31 84 ALA A C 1
ATOM 671 O O . ALA A 1 84 ? 1.805 1.977 -5.268 1.00 91.31 84 ALA A O 1
ATOM 672 N N . VAL A 1 85 ? 1.132 2.628 -7.304 1.00 92.00 85 VAL A N 1
ATOM 673 C CA . VAL A 1 85 ? -0.070 1.795 -7.356 1.00 92.00 85 VAL A CA 1
ATOM 674 C C . VAL A 1 85 ? 0.202 0.661 -8.325 1.00 92.00 85 VAL A C 1
ATOM 676 O O . VAL A 1 85 ? 0.457 0.903 -9.506 1.00 92.00 85 VAL A O 1
ATOM 679 N N . LEU A 1 86 ? 0.159 -0.565 -7.817 1.00 92.56 86 LEU A N 1
ATOM 680 C CA . LEU A 1 86 ? 0.319 -1.779 -8.602 1.00 92.56 86 LEU A CA 1
ATOM 681 C C . LEU A 1 86 ? -1.028 -2.473 -8.760 1.00 92.56 86 LEU A C 1
ATOM 683 O O . LEU A 1 86 ? -1.817 -2.513 -7.821 1.00 92.56 86 LEU A O 1
ATOM 687 N N . ARG A 1 87 ? -1.270 -3.044 -9.930 1.00 92.00 87 ARG A N 1
ATOM 688 C CA . ARG A 1 87 ? -2.363 -3.965 -10.192 1.00 92.00 87 ARG A CA 1
ATOM 689 C C . ARG A 1 87 ? -1.816 -5.384 -10.087 1.00 92.00 87 ARG A C 1
ATOM 691 O O . ARG A 1 87 ? -0.962 -5.771 -10.883 1.00 92.00 87 ARG A O 1
ATOM 698 N N . LEU A 1 88 ? -2.262 -6.117 -9.073 1.00 88.62 88 LEU A N 1
ATOM 699 C CA . LEU A 1 88 ? -1.778 -7.461 -8.762 1.00 88.62 88 LEU A CA 1
ATOM 700 C C . LEU A 1 88 ? -2.921 -8.469 -8.876 1.00 88.62 88 LEU A C 1
ATOM 702 O O . LEU A 1 88 ? -4.018 -8.217 -8.378 1.00 88.62 88 LEU A O 1
ATOM 706 N N . SER A 1 89 ? -2.622 -9.603 -9.500 1.00 85.38 89 SER A N 1
ATOM 707 C CA . SER A 1 89 ? -3.495 -10.776 -9.596 1.00 85.38 89 SER A CA 1
ATOM 708 C C . SER A 1 89 ? -2.873 -11.937 -8.830 1.00 85.38 89 SER A C 1
ATOM 710 O O . SER A 1 89 ? -1.684 -11.895 -8.508 1.00 85.38 89 SER A O 1
ATOM 712 N N . ASP A 1 90 ? -3.658 -12.958 -8.512 1.00 81.44 90 ASP A N 1
ATOM 713 C CA . ASP A 1 90 ? -3.128 -14.171 -7.895 1.00 81.44 90 ASP A CA 1
ATOM 714 C C . ASP A 1 90 ? -2.319 -14.976 -8.937 1.00 81.44 90 ASP A C 1
ATOM 716 O O . ASP A 1 90 ? -2.877 -15.345 -9.968 1.00 81.44 90 ASP A O 1
ATOM 720 N N . PRO A 1 91 ? -1.012 -15.218 -8.722 1.00 73.50 91 PRO A N 1
ATOM 721 C CA . PRO A 1 91 ? -0.172 -15.941 -9.674 1.00 73.50 91 PRO A CA 1
ATOM 722 C C . PRO A 1 91 ? -0.425 -17.458 -9.695 1.00 73.50 91 PRO A C 1
ATOM 724 O O . PRO A 1 91 ? 0.176 -18.138 -10.521 1.00 73.50 91 PRO A O 1
ATOM 727 N N . TYR A 1 92 ? -1.247 -17.988 -8.781 1.00 68.94 92 TYR A N 1
ATOM 728 C CA . TYR A 1 92 ? -1.598 -19.412 -8.696 1.00 68.94 92 TYR A CA 1
ATOM 729 C C . TYR A 1 92 ? -3.007 -19.724 -9.205 1.00 68.94 92 TYR A C 1
ATOM 731 O O . TYR A 1 92 ? -3.423 -20.881 -9.159 1.00 68.94 92 TYR A O 1
ATOM 739 N N . VAL A 1 93 ? -3.748 -18.712 -9.658 1.00 64.12 93 VAL A N 1
ATOM 740 C CA . VAL A 1 93 ? -4.948 -18.936 -10.463 1.00 64.12 93 VAL A CA 1
ATOM 741 C C . VAL A 1 93 ? -4.431 -19.272 -11.854 1.00 64.12 93 VAL A C 1
ATOM 743 O O . VAL A 1 93 ? -4.096 -18.375 -12.627 1.00 64.12 93 VAL A O 1
ATOM 746 N N . ASP A 1 94 ? -4.227 -20.569 -12.097 1.00 49.19 94 ASP A N 1
ATOM 747 C CA . ASP A 1 94 ? -3.904 -21.074 -13.427 1.00 49.19 94 ASP A CA 1
ATOM 748 C C . ASP A 1 94 ? -4.996 -20.592 -14.389 1.00 49.19 94 ASP A C 1
ATOM 750 O O . ASP A 1 94 ? -6.191 -20.663 -14.093 1.00 49.19 94 ASP A O 1
ATOM 754 N N . ASP A 1 95 ? -4.564 -20.100 -15.547 1.00 51.59 95 ASP A N 1
ATOM 755 C CA . ASP A 1 95 ? -5.393 -19.846 -16.729 1.00 51.59 95 ASP A CA 1
ATOM 756 C C . ASP A 1 95 ? -5.793 -21.214 -17.335 1.00 51.59 95 ASP A C 1
ATOM 758 O O . ASP A 1 95 ? -5.617 -21.465 -18.526 1.00 51.59 95 ASP A O 1
ATOM 762 N N . ASP A 1 96 ? -6.245 -22.157 -16.497 1.00 45.31 96 ASP A N 1
ATOM 763 C CA . ASP A 1 96 ? -6.799 -23.428 -16.937 1.00 45.31 96 ASP A CA 1
ATOM 764 C C . ASP A 1 96 ? -8.092 -23.086 -17.687 1.00 45.31 96 ASP A C 1
ATOM 766 O O . ASP A 1 96 ? -9.155 -22.873 -17.101 1.00 45.31 96 ASP A O 1
ATOM 770 N N . GLU A 1 97 ? -7.970 -22.993 -19.013 1.00 48.53 97 GLU A N 1
ATOM 771 C CA . GLU A 1 97 ? -9.008 -22.703 -20.015 1.00 48.53 97 GLU A CA 1
ATOM 772 C C . GLU A 1 97 ? -10.212 -23.682 -19.989 1.00 48.53 97 GLU A C 1
ATOM 774 O O . GLU A 1 97 ? -11.058 -23.629 -20.880 1.00 48.53 97 GLU A O 1
ATOM 779 N N . ASP A 1 98 ? -10.334 -24.541 -18.971 1.00 46.47 98 ASP A N 1
ATOM 780 C CA . ASP A 1 98 ? -11.278 -25.659 -18.898 1.00 46.47 98 ASP A CA 1
ATOM 781 C C . ASP A 1 98 ? -12.218 -25.650 -17.666 1.00 46.47 98 ASP A C 1
ATOM 783 O O . ASP A 1 98 ? -12.996 -26.593 -17.504 1.00 46.47 98 ASP A O 1
ATOM 787 N N . GLU A 1 99 ? -12.223 -24.617 -16.810 1.00 44.53 99 GLU A N 1
ATOM 788 C CA . GLU A 1 99 ? -13.207 -24.511 -15.712 1.00 44.53 99 GLU A CA 1
ATOM 789 C C . GLU A 1 99 ? -14.293 -23.454 -15.990 1.00 44.53 99 GLU A C 1
ATOM 791 O O . GLU A 1 99 ? -14.077 -22.246 -15.912 1.00 44.53 99 GLU A O 1
ATOM 796 N N . ASP A 1 100 ? -15.478 -23.967 -16.342 1.00 42.81 100 ASP A N 1
ATOM 797 C CA . ASP A 1 100 ? -16.808 -23.346 -16.409 1.00 42.81 100 ASP A CA 1
ATOM 798 C C . ASP A 1 100 ? -16.908 -21.858 -15.980 1.00 42.81 100 ASP A C 1
ATOM 800 O O . ASP A 1 100 ? -16.762 -21.503 -14.807 1.00 42.81 100 ASP A O 1
ATOM 804 N N . GLU A 1 101 ? -17.299 -20.990 -16.927 1.00 50.16 101 GLU A N 1
ATOM 805 C CA . GLU A 1 101 ? -17.478 -19.527 -16.783 1.00 50.16 101 GLU A CA 1
ATOM 806 C C . GLU A 1 101 ? -18.401 -19.070 -15.625 1.00 50.16 101 GLU A C 1
ATOM 808 O O . GLU A 1 101 ? -18.448 -17.880 -15.304 1.00 50.16 101 GLU A O 1
ATOM 813 N N . ASP A 1 102 ? -19.100 -19.989 -14.958 1.00 47.75 102 ASP A N 1
ATOM 814 C CA . ASP A 1 102 ? -20.066 -19.715 -13.891 1.00 47.75 102 ASP A CA 1
ATOM 815 C C . ASP A 1 102 ? -19.455 -19.660 -12.470 1.00 47.75 102 ASP A C 1
ATOM 817 O O . ASP A 1 102 ? -20.176 -19.387 -11.505 1.00 47.75 102 ASP A O 1
ATOM 821 N N . GLN A 1 103 ? -18.142 -19.891 -12.307 1.00 47.56 103 GLN A N 1
ATOM 822 C CA . GLN A 1 103 ? -17.476 -19.957 -10.991 1.00 47.56 103 GLN A CA 1
ATOM 823 C C . GLN A 1 103 ? -16.292 -18.998 -10.779 1.00 47.56 103 GLN A C 1
ATOM 825 O O . GLN A 1 103 ? -15.506 -19.191 -9.853 1.00 47.56 103 GLN A O 1
ATOM 830 N N . LYS A 1 104 ? -16.187 -17.906 -11.550 1.00 46.94 104 LYS A N 1
ATOM 831 C CA . LYS A 1 104 ? -15.236 -16.823 -11.233 1.00 46.94 104 LYS A CA 1
ATOM 832 C C . LYS A 1 104 ? -15.604 -16.187 -9.892 1.00 46.94 104 LYS A C 1
ATOM 834 O O . LYS A 1 104 ? -16.540 -15.390 -9.793 1.00 46.94 104 LYS A O 1
ATOM 839 N N . ASN A 1 105 ? -14.885 -16.555 -8.835 1.00 53.12 105 ASN A N 1
ATOM 840 C CA . ASN A 1 105 ? -15.057 -15.943 -7.530 1.00 53.12 105 ASN A CA 1
ATOM 841 C C . ASN A 1 105 ? -14.637 -14.472 -7.633 1.00 53.12 105 ASN A C 1
ATOM 843 O O . ASN A 1 105 ? -13.597 -14.148 -8.198 1.00 53.12 105 ASN A O 1
ATOM 847 N N . ALA A 1 106 ? -15.383 -13.560 -7.003 1.00 54.19 106 ALA A N 1
ATOM 848 C CA . ALA A 1 106 ? -15.017 -12.136 -6.921 1.00 54.19 106 ALA A CA 1
ATOM 849 C C . ALA A 1 106 ? -13.644 -11.877 -6.243 1.00 54.19 106 ALA A C 1
ATOM 851 O O . ALA A 1 106 ? -13.205 -10.736 -6.124 1.00 54.19 106 ALA A O 1
ATOM 852 N N . ALA A 1 107 ? -12.981 -12.930 -5.754 1.00 54.47 107 ALA A N 1
ATOM 853 C CA . ALA A 1 107 ? -11.638 -12.906 -5.197 1.00 54.47 107 ALA A CA 1
ATOM 854 C C . ALA A 1 107 ? -10.526 -12.929 -6.264 1.00 54.47 107 ALA A C 1
ATOM 856 O O . ALA A 1 107 ? -9.389 -12.603 -5.913 1.00 54.47 107 ALA A O 1
ATOM 857 N N . ASP A 1 108 ? -10.842 -13.271 -7.517 1.00 61.47 108 ASP A N 1
ATOM 858 C CA . ASP A 1 108 ? -9.868 -13.472 -8.604 1.00 61.47 108 ASP A CA 1
ATOM 859 C C . ASP A 1 108 ? -9.689 -12.229 -9.489 1.00 61.47 108 ASP A C 1
ATOM 861 O O . ASP A 1 108 ? -8.892 -12.216 -10.427 1.00 61.47 108 ASP A O 1
ATOM 865 N N . GLU A 1 109 ? -10.401 -11.141 -9.180 1.00 72.06 109 GLU A N 1
ATOM 866 C CA . GLU A 1 109 ? -10.228 -9.878 -9.889 1.00 72.06 109 GLU A CA 1
ATOM 867 C C . GLU A 1 109 ? -8.895 -9.200 -9.518 1.00 72.06 109 GLU A C 1
ATOM 869 O O . GLU A 1 109 ? -8.534 -9.123 -8.336 1.00 72.06 109 GLU A O 1
ATOM 874 N N . PRO A 1 110 ? -8.166 -8.646 -10.508 1.00 79.56 110 PRO A N 1
ATOM 875 C CA . PRO A 1 110 ? -6.949 -7.888 -10.258 1.00 79.56 110 PRO A CA 1
ATOM 876 C C . PRO A 1 110 ? -7.247 -6.692 -9.352 1.00 79.56 110 PRO A C 1
ATOM 878 O O . PRO A 1 110 ? -8.048 -5.820 -9.697 1.00 79.56 110 PRO A O 1
ATOM 881 N N . LEU A 1 111 ? -6.553 -6.603 -8.217 1.00 85.94 111 LEU A N 1
ATOM 882 C CA . LEU A 1 111 ? -6.750 -5.514 -7.265 1.00 85.94 111 LEU A CA 1
ATOM 883 C C . LEU A 1 111 ? -5.649 -4.460 -7.371 1.00 85.94 111 LEU A C 1
ATOM 885 O O . LEU A 1 111 ? -4.461 -4.767 -7.494 1.00 85.94 111 LEU A O 1
ATOM 889 N N . GLU A 1 112 ? -6.049 -3.193 -7.251 1.00 90.12 112 GLU A N 1
ATOM 890 C CA . GLU A 1 112 ? -5.112 -2.082 -7.095 1.00 90.12 112 GLU A CA 1
ATOM 891 C C . GLU A 1 112 ? -4.594 -2.020 -5.647 1.00 90.12 112 GLU A C 1
ATOM 893 O O . GLU A 1 112 ? -5.349 -1.836 -4.680 1.00 90.12 112 GLU A O 1
ATOM 898 N N . VAL A 1 113 ? -3.276 -2.134 -5.497 1.00 88.88 113 VAL A N 1
ATOM 899 C CA . VAL A 1 113 ? -2.557 -2.093 -4.226 1.00 88.88 113 VAL A CA 1
ATOM 900 C C . VAL A 1 113 ? -1.542 -0.956 -4.248 1.00 88.88 113 VAL A C 1
ATOM 902 O O . VAL A 1 113 ? -0.651 -0.902 -5.094 1.00 88.88 113 VAL A O 1
ATOM 905 N N . THR A 1 114 ? -1.654 -0.040 -3.288 1.00 89.31 114 THR A N 1
ATOM 906 C CA . THR A 1 114 ? -0.668 1.029 -3.097 1.00 89.31 114 THR A CA 1
ATOM 907 C C . THR A 1 114 ? 0.508 0.519 -2.269 1.00 89.31 114 THR A C 1
ATOM 909 O O . THR A 1 114 ? 0.323 -0.001 -1.168 1.00 89.31 114 THR A O 1
ATOM 912 N N . ILE A 1 115 ? 1.722 0.715 -2.773 1.00 88.69 115 ILE A N 1
ATOM 913 C CA . ILE A 1 115 ? 2.978 0.345 -2.121 1.00 88.69 115 ILE A CA 1
ATOM 914 C C . ILE A 1 115 ? 3.836 1.578 -1.835 1.00 88.69 115 ILE A C 1
ATOM 916 O O . ILE A 1 115 ? 3.786 2.571 -2.558 1.00 88.69 115 ILE A O 1
ATOM 920 N N . ASP A 1 116 ? 4.646 1.502 -0.781 1.00 89.75 116 ASP A N 1
ATOM 921 C CA . ASP A 1 116 ? 5.678 2.491 -0.463 1.00 89.75 116 ASP A CA 1
ATOM 922 C C . ASP A 1 116 ? 7.025 2.035 -1.034 1.00 89.75 116 ASP A C 1
ATOM 924 O O . ASP A 1 116 ? 7.474 0.921 -0.742 1.00 89.75 116 ASP A O 1
ATOM 928 N N . LEU A 1 117 ? 7.675 2.906 -1.809 1.00 87.75 117 LEU A N 1
ATOM 929 C CA . LEU A 1 117 ? 8.947 2.629 -2.482 1.00 87.75 117 LEU A CA 1
ATOM 930 C C . LEU A 1 117 ? 10.124 2.473 -1.504 1.00 87.75 117 LEU A C 1
ATOM 932 O O . LEU A 1 117 ? 11.143 1.869 -1.841 1.00 87.75 117 LEU A O 1
ATOM 936 N N . GLY A 1 118 ? 9.987 2.995 -0.280 1.00 85.12 118 GLY A N 1
ATOM 937 C CA . GLY A 1 118 ? 10.990 2.894 0.784 1.00 85.12 118 GLY A CA 1
ATOM 938 C C . GLY A 1 118 ? 10.916 1.597 1.597 1.00 85.12 118 GLY A C 1
ATOM 939 O O . GLY A 1 118 ? 11.719 1.384 2.508 1.00 85.12 118 GLY A O 1
ATOM 940 N N . CYS A 1 119 ? 9.941 0.733 1.314 1.00 85.62 119 CYS A N 1
ATOM 941 C CA . CYS A 1 119 ? 9.742 -0.546 1.986 1.00 85.62 119 CYS A CA 1
ATOM 942 C C . CYS A 1 119 ? 9.836 -1.699 0.982 1.00 85.62 119 CYS A C 1
ATOM 944 O O . CYS A 1 119 ? 9.500 -1.538 -0.182 1.00 85.62 119 CYS A O 1
ATOM 946 N N . ASN A 1 120 ? 10.248 -2.880 1.448 1.00 87.62 120 ASN A N 1
ATOM 947 C CA . ASN A 1 120 ? 10.150 -4.098 0.639 1.00 87.62 120 ASN A CA 1
ATOM 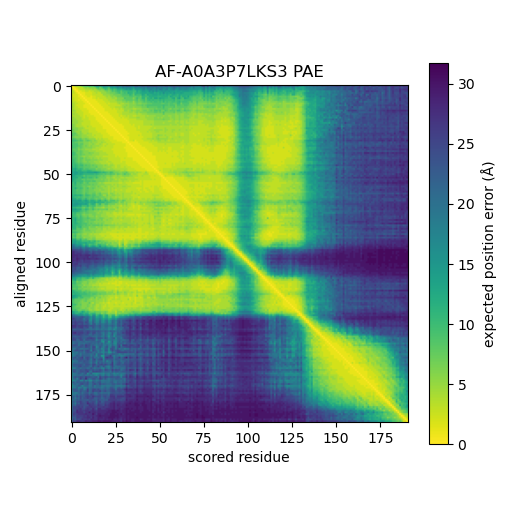948 C C . ASN A 1 120 ? 8.698 -4.602 0.577 1.00 87.62 120 ASN A C 1
ATOM 950 O O . ASN A 1 120 ? 7.858 -4.188 1.391 1.00 87.62 120 ASN A O 1
ATOM 954 N N . ALA A 1 121 ? 8.417 -5.529 -0.340 1.00 86.38 121 ALA A N 1
ATOM 955 C CA . ALA A 1 121 ? 7.092 -6.117 -0.525 1.00 86.38 121 ALA A CA 1
ATOM 956 C C . ALA A 1 121 ? 6.499 -6.620 0.805 1.00 86.38 121 ALA A C 1
ATOM 958 O O . ALA A 1 121 ? 5.444 -6.164 1.238 1.00 86.38 121 ALA A O 1
ATOM 959 N N . LEU A 1 122 ? 7.233 -7.438 1.562 1.00 85.94 122 LEU A N 1
ATOM 960 C CA . LEU A 1 122 ? 6.735 -8.000 2.827 1.00 85.94 122 LEU A CA 1
ATOM 961 C C . LEU A 1 122 ? 6.418 -6.946 3.906 1.00 85.94 122 LEU A C 1
ATOM 963 O O . LEU A 1 122 ? 5.491 -7.126 4.700 1.00 85.94 122 LEU A O 1
ATOM 967 N N . LYS A 1 123 ? 7.171 -5.840 3.985 1.00 84.38 123 LYS A N 1
ATOM 968 C CA . LYS A 1 123 ? 6.857 -4.734 4.911 1.00 84.38 123 LYS A CA 1
ATOM 969 C C . LYS A 1 123 ? 5.610 -3.983 4.462 1.00 84.38 123 LYS A C 1
ATOM 971 O O . LYS A 1 123 ? 4.818 -3.598 5.320 1.00 84.38 123 LYS A O 1
ATOM 976 N N . ASN A 1 124 ? 5.432 -3.788 3.159 1.00 84.12 124 ASN A N 1
ATOM 977 C CA . ASN A 1 124 ? 4.223 -3.192 2.601 1.00 84.12 124 ASN A CA 1
ATOM 978 C C . ASN A 1 124 ? 2.991 -4.069 2.901 1.00 84.12 124 ASN A C 1
ATOM 980 O O . ASN A 1 124 ? 2.011 -3.549 3.429 1.00 84.12 124 ASN A O 1
ATOM 984 N N . ALA A 1 125 ? 3.080 -5.395 2.747 1.00 83.12 125 ALA A N 1
ATOM 985 C CA . ALA A 1 125 ? 1.992 -6.319 3.093 1.00 83.12 125 ALA A CA 1
ATOM 986 C C . ALA A 1 125 ? 1.622 -6.226 4.579 1.00 83.12 125 ALA A C 1
ATOM 988 O O . ALA A 1 125 ? 0.464 -6.023 4.944 1.00 83.12 125 ALA A O 1
ATOM 989 N N . LYS A 1 126 ? 2.626 -6.279 5.463 1.00 82.06 126 LYS A N 1
ATOM 990 C CA . LYS A 1 126 ? 2.424 -6.154 6.916 1.00 82.06 126 LYS A CA 1
ATOM 991 C C . LYS A 1 126 ? 1.804 -4.818 7.322 1.00 82.06 126 LYS A C 1
ATOM 993 O O . LYS A 1 126 ? 1.052 -4.775 8.293 1.00 82.06 126 LYS A O 1
ATOM 998 N N . ARG A 1 127 ? 2.124 -3.729 6.617 1.00 78.19 127 ARG A N 1
ATOM 999 C CA . ARG A 1 127 ? 1.518 -2.412 6.865 1.00 78.19 127 ARG A CA 1
ATOM 1000 C C . ARG A 1 127 ? 0.030 -2.397 6.536 1.00 78.19 127 ARG A C 1
ATOM 1002 O O . ARG A 1 127 ? -0.701 -1.727 7.256 1.00 78.19 127 ARG A O 1
ATOM 1009 N N . ILE A 1 128 ? -0.384 -3.124 5.501 1.00 78.56 128 ILE A N 1
ATOM 1010 C CA . ILE A 1 128 ? -1.782 -3.223 5.076 1.00 78.56 128 ILE A CA 1
ATOM 1011 C C . ILE A 1 128 ? -2.572 -4.165 6.010 1.00 78.56 128 ILE A C 1
ATOM 1013 O O . ILE A 1 128 ? -3.649 -3.792 6.458 1.00 78.56 128 ILE A O 1
ATOM 1017 N N . LYS A 1 129 ? -2.020 -5.327 6.411 1.00 75.19 129 LYS A N 1
ATOM 1018 C CA . LYS A 1 129 ? -2.712 -6.292 7.307 1.00 75.19 129 LYS A CA 1
ATOM 1019 C C . LYS A 1 129 ? -3.041 -5.756 8.699 1.00 75.19 129 LYS A C 1
ATOM 1021 O O . LYS A 1 129 ? -3.913 -6.291 9.381 1.00 75.19 129 LYS A O 1
ATOM 1026 N N . LEU A 1 130 ? -2.294 -4.772 9.197 1.00 65.81 130 LEU A N 1
ATOM 1027 C CA . LEU A 1 130 ? -2.529 -4.258 10.543 1.00 65.81 130 LEU A CA 1
ATOM 1028 C C . LEU A 1 130 ? -3.738 -3.307 10.536 1.00 65.81 130 LEU A C 1
ATOM 1030 O O . LEU A 1 130 ? -3.653 -2.254 9.902 1.00 65.81 130 LEU A O 1
ATOM 1034 N N . PRO A 1 131 ? -4.813 -3.584 11.307 1.00 56.22 131 PRO A N 1
ATOM 1035 C CA . PRO A 1 131 ? -5.970 -2.701 11.407 1.00 56.22 131 PRO A CA 1
ATOM 1036 C C . PRO A 1 131 ? -5.608 -1.442 12.205 1.00 56.22 131 PRO A C 1
ATOM 1038 O O . PRO A 1 131 ? -5.918 -1.311 13.389 1.00 56.22 131 PRO A O 1
ATOM 1041 N N . THR A 1 132 ? -4.958 -0.492 11.528 1.00 58.91 132 THR A N 1
ATOM 1042 C CA . THR A 1 132 ? -4.591 0.879 11.930 1.00 58.91 132 THR A CA 1
ATOM 1043 C C . THR A 1 132 ? -3.771 1.060 13.219 1.00 58.91 132 THR A C 1
ATOM 1045 O O . THR A 1 132 ? -3.756 0.251 14.150 1.00 58.91 132 THR A O 1
ATOM 1048 N N . PRO A 1 133 ? -3.287 2.288 13.448 1.00 52.91 133 PRO A N 1
ATOM 1049 C CA . PRO A 1 133 ? -2.308 3.085 12.733 1.00 52.91 133 PRO A CA 1
ATOM 1050 C C . PRO A 1 133 ? -0.877 2.789 13.232 1.00 52.91 133 PRO A C 1
ATOM 1052 O O . PRO A 1 133 ? -0.681 2.481 14.403 1.00 52.91 133 PRO A O 1
ATOM 1055 N N . HIS A 1 134 ? 0.092 2.952 12.328 1.00 48.66 134 HIS A N 1
ATOM 1056 C CA . HIS A 1 134 ? 1.479 3.421 12.494 1.00 48.66 134 HIS A CA 1
ATOM 1057 C C . HIS A 1 134 ? 2.258 3.100 13.805 1.00 48.66 134 HIS A C 1
ATOM 1059 O O . HIS A 1 134 ? 1.748 3.308 14.904 1.00 48.66 134 HIS A O 1
ATOM 1065 N N . PRO A 1 135 ? 3.564 2.761 13.751 1.00 51.19 135 PRO A N 1
ATOM 1066 C CA . PRO A 1 135 ? 4.395 2.467 14.939 1.00 51.19 135 PRO A CA 1
ATOM 1067 C C . PRO A 1 135 ? 4.421 3.568 16.028 1.00 51.19 135 PRO A C 1
ATOM 1069 O O . PRO A 1 135 ? 4.788 3.304 17.171 1.00 51.19 135 PRO A O 1
ATOM 1072 N N . LEU A 1 136 ? 3.937 4.779 15.730 1.00 47.84 136 LEU A N 1
ATOM 1073 C CA . LEU A 1 136 ? 3.677 5.857 16.694 1.00 47.84 136 LEU A CA 1
ATOM 1074 C C . LEU A 1 136 ? 2.494 5.598 17.660 1.00 47.84 136 LEU A C 1
ATOM 1076 O O . LEU A 1 136 ? 2.335 6.338 18.637 1.00 47.84 136 LEU A O 1
ATOM 1080 N N . ARG A 1 137 ? 1.655 4.570 17.445 1.00 49.50 137 ARG A N 1
ATOM 1081 C CA . ARG A 1 137 ? 0.547 4.242 18.361 1.00 49.50 137 ARG A CA 1
ATOM 1082 C C . ARG A 1 137 ? 1.008 3.574 19.644 1.00 49.50 137 ARG A C 1
ATOM 1084 O O . ARG A 1 137 ? 0.329 3.774 20.638 1.00 49.50 137 ARG A O 1
ATOM 1091 N N . PHE A 1 138 ? 2.129 2.853 19.698 1.00 47.53 138 PHE A N 1
ATOM 1092 C CA . PHE A 1 138 ? 2.543 2.244 20.972 1.00 47.53 138 PHE A CA 1
ATOM 1093 C C . PHE A 1 138 ? 2.746 3.320 22.051 1.00 47.53 138 PHE A C 1
ATOM 1095 O O . PHE A 1 138 ? 2.197 3.226 23.144 1.00 47.53 138 PHE A O 1
ATOM 1102 N N . ILE A 1 139 ? 3.403 4.424 21.698 1.00 49.41 139 ILE A N 1
ATOM 1103 C CA . ILE A 1 139 ? 3.652 5.543 22.615 1.00 49.41 139 ILE A CA 1
ATOM 1104 C C . ILE A 1 139 ? 2.336 6.262 22.964 1.00 49.41 139 ILE A C 1
ATOM 1106 O O . ILE A 1 139 ? 1.9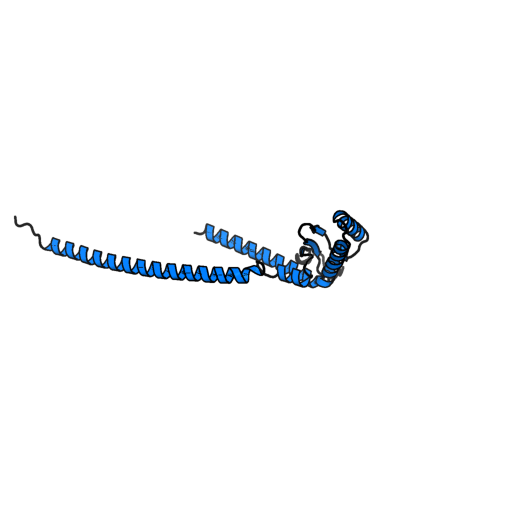84 6.399 24.135 1.00 49.41 139 ILE A O 1
ATOM 1110 N N . ARG A 1 140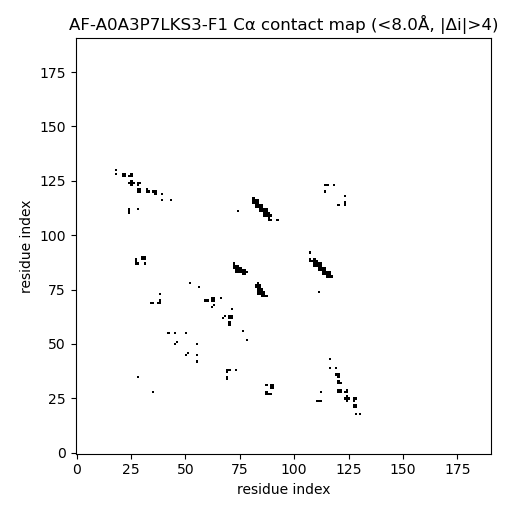 ? 1.529 6.625 21.954 1.00 50.75 140 ARG A N 1
ATOM 1111 C CA . ARG A 1 140 ? 0.255 7.336 22.173 1.00 50.75 140 ARG A CA 1
ATOM 1112 C C . ARG A 1 140 ? -0.809 6.496 22.879 1.00 50.75 140 ARG A C 1
ATOM 1114 O O . ARG A 1 140 ? -1.600 7.046 23.634 1.00 50.75 140 ARG A O 1
ATOM 1121 N N . TYR A 1 141 ? -0.857 5.186 22.656 1.00 53.03 141 TYR A N 1
ATOM 1122 C CA . TYR A 1 141 ? -1.826 4.280 23.277 1.00 53.03 141 TYR A CA 1
ATOM 1123 C C . TYR A 1 141 ? -1.521 4.065 24.758 1.00 53.03 141 TYR A C 1
ATOM 1125 O O . TYR A 1 141 ? -2.449 4.040 25.562 1.00 53.03 141 TYR A O 1
ATOM 1133 N N . TYR A 1 142 ? -0.244 3.984 25.146 1.00 55.31 142 TYR A N 1
ATOM 1134 C CA . TYR A 1 142 ? 0.133 3.934 26.560 1.00 55.31 142 TYR A CA 1
ATOM 1135 C C . TYR A 1 142 ? -0.208 5.240 27.282 1.00 55.31 142 TYR A C 1
ATOM 1137 O O . TYR A 1 142 ? -0.797 5.187 28.365 1.00 55.31 142 TYR A O 1
ATOM 1145 N N . ASP A 1 143 ? 0.055 6.392 26.662 1.00 57.09 143 ASP A N 1
ATOM 1146 C CA . ASP A 1 143 ? -0.318 7.693 27.223 1.00 57.09 143 ASP A CA 1
ATOM 1147 C C . ASP A 1 143 ? -1.836 7.872 27.303 1.00 57.09 143 ASP A C 1
ATOM 1149 O O . ASP A 1 143 ? -2.360 8.290 28.336 1.00 57.09 143 ASP A O 1
ATOM 1153 N N . HIS A 1 144 ? -2.576 7.487 26.260 1.00 63.09 144 HIS A N 1
ATOM 1154 C CA . HIS A 1 144 ? -4.033 7.591 26.251 1.00 63.09 144 HIS A CA 1
ATOM 1155 C C . HIS A 1 144 ? -4.681 6.622 27.245 1.00 63.09 144 HIS A C 1
ATOM 1157 O O . HIS A 1 144 ? -5.628 7.002 27.930 1.00 63.09 144 HIS A O 1
ATOM 1163 N N . ARG A 1 145 ? -4.147 5.401 27.394 1.00 69.56 145 ARG A N 1
ATOM 1164 C CA . ARG A 1 145 ? -4.588 4.429 28.405 1.00 69.56 145 ARG A CA 1
ATOM 1165 C C . ARG A 1 145 ? -4.327 4.945 29.818 1.00 69.56 145 ARG A C 1
ATOM 1167 O O . ARG A 1 145 ? -5.203 4.829 30.670 1.00 69.56 145 ARG A O 1
ATOM 1174 N N . ARG A 1 146 ? -3.165 5.561 30.063 1.00 69.50 146 ARG A N 1
ATOM 1175 C CA . ARG A 1 146 ? -2.834 6.189 31.351 1.00 69.50 146 ARG A CA 1
ATOM 1176 C C . ARG A 1 146 ? -3.765 7.365 31.653 1.00 69.50 146 ARG A C 1
ATOM 1178 O O . ARG A 1 146 ? -4.351 7.412 32.729 1.00 69.50 146 ARG A O 1
ATOM 1185 N N . LEU A 1 147 ? -3.980 8.254 30.683 1.00 66.38 147 LEU A N 1
ATOM 1186 C CA . LEU A 1 147 ? -4.895 9.394 30.793 1.00 66.38 147 LEU A CA 1
ATOM 1187 C C . LEU A 1 147 ? -6.352 8.962 31.006 1.00 66.38 147 LEU A C 1
ATOM 1189 O O . LEU A 1 147 ? -7.051 9.568 31.816 1.00 66.38 147 LEU A O 1
ATOM 1193 N N . ALA A 1 148 ? -6.822 7.936 30.295 1.00 65.12 148 ALA A N 1
ATOM 1194 C CA . ALA A 1 148 ? -8.175 7.402 30.436 1.00 65.12 148 ALA A CA 1
ATOM 1195 C C . ALA A 1 148 ? -8.388 6.775 31.820 1.00 65.12 148 ALA A C 1
ATOM 1197 O O . ALA A 1 148 ? -9.363 7.105 32.491 1.00 65.12 148 ALA A O 1
ATOM 1198 N N . HIS A 1 149 ? -7.436 5.971 32.291 1.00 69.06 149 HIS A N 1
ATOM 1199 C CA . HIS A 1 149 ? -7.454 5.396 33.635 1.00 69.06 149 HIS A CA 1
ATOM 1200 C C . HIS A 1 149 ? -7.397 6.472 34.738 1.00 69.06 149 HIS A C 1
ATOM 1202 O O . HIS A 1 149 ? -8.104 6.383 35.743 1.00 69.06 149 HIS A O 1
ATOM 1208 N N . ASP A 1 150 ? -6.618 7.540 34.551 1.00 74.62 150 ASP A N 1
ATOM 1209 C CA . ASP A 1 150 ? -6.572 8.658 35.500 1.00 74.62 150 ASP A CA 1
ATOM 1210 C C . ASP A 1 150 ? -7.881 9.464 35.509 1.00 74.62 150 ASP A C 1
ATOM 1212 O O . ASP A 1 150 ? -8.343 9.887 36.574 1.00 74.62 150 ASP A O 1
ATOM 1216 N N . LYS A 1 151 ? -8.514 9.656 34.343 1.00 77.81 151 LYS A N 1
ATOM 1217 C CA . LYS A 1 151 ? -9.850 10.263 34.233 1.00 77.81 151 LYS A CA 1
ATOM 1218 C C . LYS A 1 151 ? -10.899 9.397 34.919 1.00 77.81 151 LYS A C 1
ATOM 1220 O O . LYS A 1 151 ? -11.686 9.922 35.696 1.00 77.81 151 LYS A O 1
ATOM 1225 N N . GLU A 1 152 ? -10.873 8.088 34.705 1.00 77.38 152 GLU A N 1
ATOM 1226 C CA . GLU A 1 152 ? -11.777 7.136 35.350 1.00 77.38 152 GLU A CA 1
ATOM 1227 C C . GLU A 1 152 ? -11.642 7.179 36.879 1.00 77.38 152 GLU A C 1
ATOM 1229 O O . GLU A 1 152 ? -12.636 7.366 37.581 1.00 77.38 152 GLU A O 1
ATOM 1234 N N . LYS A 1 153 ? -10.417 7.125 37.418 1.00 77.19 153 LYS A N 1
ATOM 1235 C CA . LYS A 1 153 ? -10.165 7.256 38.864 1.00 77.19 153 LYS A CA 1
ATOM 1236 C C . LYS A 1 153 ? -10.679 8.578 39.431 1.00 77.19 153 LYS A C 1
ATOM 1238 O O . LYS A 1 153 ? -11.286 8.597 40.508 1.00 77.19 153 LYS A O 1
ATOM 1243 N N . LYS A 1 154 ? -10.461 9.690 38.725 1.00 84.00 154 LYS A N 1
ATOM 1244 C CA . LYS A 1 154 ? -10.976 11.011 39.124 1.00 84.00 154 LYS A CA 1
ATOM 1245 C C . LYS A 1 154 ? -12.505 11.048 39.089 1.00 84.00 154 LYS A C 1
ATOM 1247 O O . LYS A 1 154 ? -13.114 11.560 40.025 1.00 84.00 154 LYS A O 1
ATOM 1252 N N . THR A 1 155 ? -13.129 10.430 38.092 1.00 86.12 155 THR A N 1
ATOM 1253 C CA . THR A 1 155 ? -14.589 10.324 38.003 1.00 86.12 155 THR A CA 1
ATOM 1254 C C . THR A 1 155 ? -15.150 9.464 39.130 1.00 86.12 155 THR A C 1
ATOM 1256 O O . THR A 1 155 ? -16.042 9.919 39.834 1.00 86.12 155 THR A O 1
ATOM 1259 N N . ILE A 1 156 ? -14.594 8.278 39.392 1.00 76.69 156 ILE A N 1
ATOM 1260 C CA . ILE A 1 156 ? -15.037 7.383 40.476 1.00 76.69 156 ILE A CA 1
ATOM 1261 C C . ILE A 1 156 ? -14.884 8.049 41.849 1.00 76.69 156 ILE A C 1
ATOM 1263 O O . ILE A 1 156 ? -15.746 7.926 42.719 1.00 76.69 156 ILE A O 1
ATOM 1267 N N . THR A 1 157 ? -13.779 8.756 42.085 1.00 81.94 157 THR A N 1
ATOM 1268 C CA . THR A 1 157 ? -13.579 9.472 43.355 1.00 81.94 157 THR A CA 1
ATOM 1269 C C . THR A 1 157 ? -14.520 10.672 43.485 1.00 81.94 157 THR A C 1
ATOM 1271 O O . THR A 1 157 ? -15.072 10.893 44.566 1.00 81.94 157 THR A O 1
ATOM 1274 N N . GLY A 1 158 ? -14.769 11.402 42.393 1.00 85.00 158 GLY A N 1
ATOM 1275 C CA . GLY A 1 158 ? -15.754 12.481 42.321 1.00 85.00 158 GLY A CA 1
ATOM 1276 C C . GLY A 1 158 ? -17.181 12.000 42.588 1.00 85.00 158 GLY A C 1
ATOM 1277 O O . GLY A 1 158 ? -17.864 12.558 43.448 1.00 85.00 158 GLY A O 1
ATOM 1278 N N . THR A 1 159 ? -17.611 10.917 41.940 1.00 80.69 159 THR A N 1
ATOM 1279 C CA . THR A 1 159 ? -18.947 10.329 42.121 1.00 80.69 159 THR A CA 1
ATOM 1280 C C . THR A 1 159 ? -19.124 9.764 43.528 1.00 80.69 159 THR A C 1
ATOM 1282 O O . THR A 1 159 ? -20.133 10.055 44.167 1.00 80.69 159 THR A O 1
ATOM 1285 N N . LYS A 1 160 ? -18.127 9.060 44.089 1.00 85.12 160 LYS A N 1
ATOM 1286 C CA . LYS A 1 160 ? -18.155 8.596 45.493 1.00 85.12 160 LYS A CA 1
ATOM 1287 C C . LYS A 1 160 ? -18.322 9.750 46.485 1.00 85.12 160 LYS A C 1
ATOM 1289 O O . LYS A 1 160 ? -19.091 9.636 47.440 1.00 85.12 160 LYS A O 1
ATOM 1294 N N . ARG A 1 161 ? -17.625 10.874 46.273 1.00 88.38 161 ARG A N 1
ATOM 1295 C CA . ARG A 1 161 ? -17.763 12.075 47.117 1.00 88.38 161 ARG A CA 1
ATOM 1296 C C . ARG A 1 161 ? -19.146 12.706 46.976 1.00 88.38 161 ARG A C 1
ATOM 1298 O O . ARG A 1 161 ? -19.761 13.021 47.993 1.00 88.38 161 ARG A O 1
ATOM 1305 N N . ALA A 1 162 ? -19.645 12.847 45.750 1.00 86.25 162 ALA A N 1
ATOM 1306 C CA . ALA A 1 162 ? -20.974 13.389 45.482 1.00 86.25 162 ALA A CA 1
ATOM 1307 C C . ALA A 1 162 ? -22.077 12.538 46.131 1.00 86.25 162 ALA A C 1
ATOM 1309 O O . ALA A 1 162 ? -22.930 13.080 46.830 1.00 86.25 162 ALA A O 1
ATOM 1310 N N . LEU A 1 163 ? -22.001 11.210 46.004 1.00 86.38 163 LEU A N 1
ATOM 1311 C CA . LEU A 1 163 ? -22.941 10.277 46.629 1.00 86.38 163 LE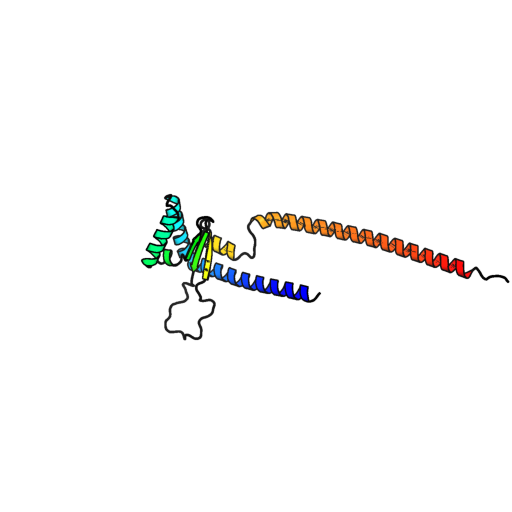U A CA 1
ATOM 1312 C C . LEU A 1 163 ? -22.928 10.374 48.159 1.00 86.38 163 LEU A C 1
ATOM 1314 O O . LEU A 1 163 ? -23.990 10.422 48.773 1.00 86.38 163 LEU A O 1
ATOM 1318 N N . LYS A 1 164 ? -21.748 10.484 48.785 1.00 90.94 164 LYS A N 1
ATOM 1319 C CA . LYS A 1 164 ? -21.629 10.662 50.245 1.00 90.94 164 LYS A CA 1
ATOM 1320 C C . LYS A 1 164 ? -22.204 12.000 50.726 1.00 90.94 164 LYS A C 1
ATOM 1322 O O . LYS A 1 164 ? -22.748 12.088 51.825 1.00 90.94 164 LYS A O 1
ATOM 1327 N N . MET A 1 165 ? -22.078 13.059 49.928 1.00 90.31 165 MET A N 1
ATOM 1328 C CA . MET A 1 165 ? -22.683 14.356 50.247 1.00 90.31 165 MET A CA 1
ATOM 1329 C C . MET A 1 165 ? -24.204 14.326 50.073 1.00 90.31 165 MET A C 1
ATOM 1331 O O . MET A 1 165 ? -24.921 14.822 50.944 1.00 90.31 165 MET A O 1
ATOM 1335 N N . ALA A 1 166 ? -24.691 13.698 49.001 1.00 88.06 166 ALA A N 1
ATOM 1336 C CA . ALA A 1 166 ? -26.113 13.503 48.752 1.00 88.06 166 ALA A CA 1
ATOM 1337 C C . ALA A 1 166 ? -26.768 12.656 49.855 1.00 88.06 166 ALA A C 1
ATOM 1339 O O . ALA A 1 166 ? -27.803 13.061 50.379 1.00 88.06 166 ALA A O 1
ATOM 1340 N N . SER A 1 167 ? -26.137 11.556 50.291 1.00 86.00 167 SER A N 1
ATOM 1341 C CA . SER A 1 167 ? -26.654 10.720 51.384 1.00 86.00 167 SER A CA 1
ATOM 1342 C C . SER A 1 167 ? -26.736 11.493 52.701 1.00 86.00 167 SER A C 1
ATOM 1344 O O . SER A 1 167 ? -27.785 11.519 53.338 1.00 86.00 167 SER A O 1
ATOM 1346 N N . LYS A 1 168 ? -25.682 12.235 53.063 1.00 89.44 168 LYS A N 1
ATOM 1347 C CA . LYS A 1 168 ? -25.672 13.069 54.274 1.00 89.44 168 LYS A CA 1
ATOM 1348 C C . LYS A 1 168 ? -26.724 14.182 54.222 1.00 89.44 168 LYS A C 1
ATOM 1350 O O . LYS A 1 168 ? -27.295 14.543 55.250 1.00 89.44 168 LYS A O 1
ATOM 1355 N N . LYS A 1 169 ? -26.991 14.758 53.044 1.00 91.38 169 LYS A N 1
ATOM 1356 C CA . LYS A 1 169 ? -28.058 15.757 52.865 1.00 91.38 169 LYS A CA 1
ATOM 1357 C C . LYS A 1 169 ? -29.448 15.115 52.941 1.00 91.38 169 LYS A C 1
ATOM 1359 O O . LYS A 1 169 ? -30.334 15.705 53.558 1.00 91.38 169 LYS A O 1
ATOM 1364 N N . ALA A 1 170 ? -29.630 13.919 52.383 1.00 87.06 170 ALA A N 1
ATOM 1365 C CA . ALA A 1 170 ? -30.866 13.145 52.485 1.00 87.06 170 ALA A CA 1
ATOM 1366 C C . ALA A 1 170 ? -31.178 12.761 53.944 1.00 87.06 170 ALA A C 1
ATOM 1368 O O . ALA A 1 170 ? -32.301 12.939 54.402 1.00 87.06 170 ALA A O 1
ATOM 1369 N N . GLU A 1 171 ? -30.178 12.341 54.722 1.00 88.44 171 GLU A N 1
ATOM 1370 C CA . GLU A 1 171 ? -30.349 12.069 56.156 1.00 88.44 171 GLU A CA 1
ATOM 1371 C C . GLU A 1 171 ? -30.740 13.324 56.939 1.00 88.44 171 GLU A C 1
ATOM 1373 O O . GLU A 1 171 ? -31.696 13.295 57.711 1.00 88.44 171 GLU A O 1
ATOM 1378 N N . LYS A 1 172 ? -30.054 14.451 56.704 1.00 86.06 172 LYS A N 1
ATOM 1379 C CA . LYS A 1 172 ? -30.380 15.731 57.354 1.00 86.06 172 LYS A CA 1
ATOM 1380 C C . LYS A 1 172 ? -31.780 16.235 57.006 1.00 86.06 172 LYS A C 1
ATOM 1382 O O . LYS A 1 172 ? -32.466 16.773 57.865 1.00 86.06 172 LYS A O 1
ATOM 1387 N N . THR A 1 173 ? -32.208 16.088 55.754 1.00 85.50 173 THR A N 1
ATOM 1388 C CA . THR A 1 173 ? -33.567 16.479 55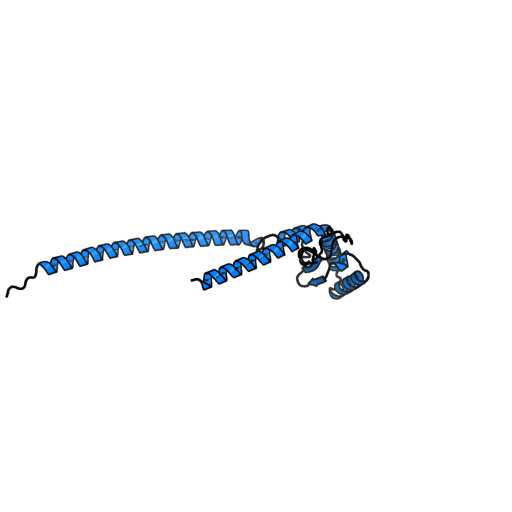.344 1.00 85.50 173 THR A CA 1
ATOM 1389 C C . THR A 1 173 ? -34.609 15.539 55.941 1.00 85.50 173 THR A C 1
ATOM 1391 O O . THR A 1 173 ? -35.610 16.020 56.462 1.00 85.50 173 THR A O 1
ATOM 1394 N N . LYS A 1 174 ? -34.348 14.225 55.992 1.00 82.00 174 LYS A N 1
ATOM 1395 C CA . LYS A 1 174 ? -35.212 13.250 56.675 1.00 82.00 174 LYS A CA 1
ATOM 1396 C C . LYS A 1 174 ? -35.389 13.581 58.160 1.00 82.00 174 LYS A C 1
ATOM 1398 O O . LYS A 1 174 ? -36.516 13.567 58.649 1.00 82.00 174 LYS A O 1
ATOM 1403 N N . THR A 1 175 ? -34.314 13.909 58.881 1.00 82.00 175 THR A N 1
ATOM 1404 C CA . THR A 1 175 ? -34.408 14.288 60.302 1.00 82.00 175 THR A CA 1
ATOM 1405 C C . THR A 1 175 ? -35.094 15.637 60.500 1.00 82.00 175 THR A C 1
ATOM 1407 O O . THR A 1 175 ? -35.893 15.771 61.423 1.00 82.00 175 THR A O 1
ATOM 1410 N N . GLN A 1 176 ? -34.851 16.613 59.622 1.00 79.19 176 GLN A N 1
ATOM 1411 C CA . GLN A 1 176 ? -35.501 17.923 59.678 1.00 79.19 176 GLN A CA 1
ATOM 1412 C C . GLN A 1 176 ? -37.013 17.823 59.420 1.00 79.19 176 GLN A C 1
ATOM 1414 O O . GLN A 1 176 ? -37.793 18.374 60.193 1.00 79.19 176 GLN A O 1
ATOM 1419 N N . VAL A 1 177 ? -37.442 17.056 58.411 1.00 76.19 177 VAL A N 1
ATOM 1420 C CA . VAL A 1 177 ? -38.866 16.787 58.134 1.00 76.19 177 VAL A CA 1
ATOM 1421 C C . VAL A 1 177 ? -39.518 16.043 59.302 1.00 76.19 177 VAL A C 1
ATOM 1423 O O . VAL A 1 177 ? -40.593 16.435 59.755 1.00 76.19 177 VAL A O 1
ATOM 1426 N N . ALA A 1 178 ? -38.851 15.025 59.855 1.00 71.75 178 ALA A N 1
ATOM 1427 C CA . ALA A 1 178 ? -39.344 14.307 61.032 1.00 71.75 178 ALA A CA 1
ATOM 1428 C C . ALA A 1 178 ? -39.442 15.201 62.287 1.00 71.75 178 ALA A C 1
ATOM 1430 O O . ALA A 1 178 ? -40.316 14.990 63.129 1.00 71.75 178 ALA A O 1
ATOM 1431 N N . GLY A 1 179 ? -38.562 16.199 62.424 1.00 73.31 179 GLY A N 1
ATOM 1432 C CA . GLY A 1 179 ? -38.616 17.208 63.484 1.00 73.31 179 GLY A CA 1
ATOM 1433 C C . GLY A 1 179 ? -39.805 18.159 63.328 1.00 73.31 179 GLY A C 1
ATOM 1434 O O . GLY A 1 179 ? -40.553 18.356 64.282 1.00 73.31 179 GLY A O 1
ATOM 1435 N N . VAL A 1 180 ? -40.036 18.680 62.118 1.00 71.81 180 VAL A N 1
ATOM 1436 C CA . VAL A 1 180 ? -41.179 19.561 61.808 1.00 71.81 180 VAL A CA 1
ATOM 1437 C C . VAL A 1 180 ? -42.516 18.842 62.033 1.00 71.81 180 VAL A C 1
ATOM 1439 O O . VAL A 1 180 ? -43.412 19.401 62.662 1.00 71.81 180 VAL A O 1
ATOM 1442 N N . GLN A 1 181 ? -42.638 17.576 61.616 1.00 64.75 181 GLN A N 1
ATOM 1443 C CA . GLN A 1 181 ? -43.845 16.776 61.863 1.00 64.75 181 GLN A CA 1
ATOM 1444 C C . GLN A 1 181 ? -44.099 16.537 63.360 1.00 64.75 181 GLN A C 1
ATOM 1446 O O . GLN A 1 181 ? -45.246 16.614 63.801 1.00 64.75 181 GLN A O 1
ATOM 1451 N N . ARG A 1 182 ? -43.051 16.305 64.167 1.00 63.97 182 ARG A N 1
ATOM 1452 C CA . ARG A 1 182 ? -43.186 16.189 65.631 1.00 63.97 182 ARG A CA 1
ATOM 1453 C C . ARG A 1 182 ? -43.698 17.478 66.274 1.00 63.97 182 ARG A C 1
ATOM 1455 O O . ARG A 1 182 ? -44.573 17.401 67.123 1.00 63.97 182 ARG A O 1
ATOM 1462 N N . ILE A 1 183 ? -43.206 18.638 65.839 1.00 61.53 183 ILE A N 1
ATOM 1463 C CA . ILE A 1 183 ? -43.625 19.948 66.365 1.00 61.53 183 ILE A CA 1
ATOM 1464 C C . ILE A 1 183 ? -45.094 20.245 66.017 1.00 61.53 183 ILE A C 1
ATOM 1466 O O . ILE A 1 183 ? -45.820 20.798 66.840 1.00 61.53 183 ILE A O 1
ATOM 1470 N N . SER A 1 184 ? -45.554 19.846 64.826 1.00 59.50 184 SER A N 1
ATOM 1471 C CA . SER A 1 184 ? -46.946 20.068 64.400 1.00 59.50 184 SER A CA 1
ATOM 1472 C C . SER A 1 184 ? -47.980 19.250 65.183 1.00 59.50 184 SER A C 1
ATOM 1474 O O . SER A 1 184 ? -49.092 19.723 65.378 1.00 59.50 184 SER A O 1
ATOM 1476 N N . LYS A 1 185 ? -47.614 18.065 65.698 1.00 61.03 185 LYS A N 1
ATOM 1477 C CA . LYS A 1 185 ? -48.525 17.204 66.476 1.00 61.03 185 LYS A CA 1
ATOM 1478 C C . LYS A 1 185 ? -48.841 17.729 67.882 1.00 61.03 185 LYS A C 1
ATOM 1480 O O . LYS A 1 185 ? -49.716 17.179 68.533 1.00 61.03 185 LYS A O 1
ATOM 1485 N N . THR A 1 186 ? -48.133 18.749 68.368 1.00 57.50 186 THR A N 1
ATOM 1486 C CA . THR A 1 186 ? -48.268 19.250 69.751 1.00 57.50 186 THR A CA 1
ATOM 1487 C C . THR A 1 186 ? -49.061 20.558 69.845 1.00 57.50 186 THR A C 1
ATOM 1489 O O . THR A 1 186 ? -49.345 21.021 70.943 1.00 57.50 186 THR A O 1
ATOM 1492 N N . ARG A 1 187 ? -49.439 21.177 68.719 1.00 64.44 187 ARG A N 1
ATOM 1493 C CA . ARG A 1 187 ? -50.224 22.419 68.718 1.00 64.44 187 ARG A CA 1
ATOM 1494 C C . ARG A 1 187 ? -51.686 22.128 68.391 1.00 64.44 187 ARG A C 1
ATOM 1496 O O . ARG A 1 187 ? -52.112 22.342 67.262 1.00 64.44 187 ARG A O 1
ATOM 1503 N N . GLU A 1 188 ? -52.441 21.661 69.380 1.00 68.69 188 GLU A N 1
ATOM 1504 C CA . GLU A 1 188 ? -53.901 21.786 69.339 1.00 68.69 188 GLU A CA 1
ATOM 1505 C C . GLU A 1 188 ? -54.285 23.200 69.804 1.00 68.69 188 GLU A C 1
ATOM 1507 O O . GLU A 1 188 ? -53.785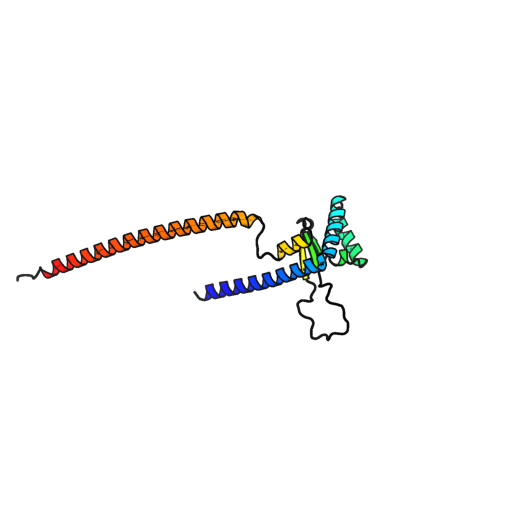 23.661 70.837 1.00 68.69 188 GLU A O 1
ATOM 1512 N N . PRO A 1 189 ? -55.097 23.942 69.034 1.00 69.94 189 PRO A N 1
ATOM 1513 C CA . PRO A 1 189 ? -55.573 25.245 69.463 1.00 69.94 189 PRO A CA 1
ATOM 1514 C C . PRO A 1 189 ? -56.606 25.067 70.583 1.00 69.94 189 PRO A C 1
ATOM 1516 O O . PRO A 1 189 ? -57.647 24.454 70.377 1.00 69.94 189 PRO A O 1
ATOM 1519 N N . PHE A 1 190 ? -56.311 25.610 71.765 1.00 57.81 190 PHE A N 1
ATOM 1520 C CA . PHE A 1 190 ? -57.295 25.772 72.834 1.00 57.81 190 PHE A CA 1
ATOM 1521 C C . PHE A 1 190 ? -58.136 27.016 72.546 1.00 57.81 190 PHE A C 1
ATOM 1523 O O . PHE A 1 190 ? -57.715 28.136 72.845 1.00 57.81 190 PHE A O 1
ATOM 1530 N N . TRP A 1 191 ? -59.295 26.804 71.936 1.00 64.88 191 TRP A N 1
ATOM 1531 C CA . TRP A 1 191 ? -60.460 27.682 71.978 1.00 64.88 191 TRP A CA 1
ATOM 1532 C C . TRP A 1 191 ? -61.703 26.887 71.586 1.00 64.88 191 TRP A C 1
ATOM 1534 O O . TRP A 1 191 ? -61.565 25.936 70.784 1.00 64.88 191 TRP A O 1
#

pLDDT: mean 78.33, std 14.24, range [42.81, 93.5]

Mean predicted aligned error: 14.88 Å

Organism: Dibothriocephalus latus (NCBI:txid60516)

Foldseek 3Di:
DVVVVVVVVVVVVVLVVLLVVLLLLLVLLVQCQVLQQVLLVVVVVCVVVVHDPVVVVVVLVVVVVVVPPSSVQFPADDVVQQKTKGFTFRPPPPPPVPDDPPDPDPSGGTDIAMAHSVDGSNVRSVCSNDSDDDPVCVVVVVVVVVVVVVVVVVVVVVVVVVVVVVVVVVVVVVVVVVVVVVVVVPDDDDD

Nearest PDB structures (foldseek):
  8aaf-assembly1_a  TM=6.340E-01  e=9.628E-07  Saccharomyces cerevisiae
  3j92-assembly1_v  TM=7.649E-01  e=2.182E-05  Homo sapiens
  1gme-assembly1_A  TM=3.696E-01  e=3.654E+00  Triticum aestivum
  2byu-assembly1_B  TM=3.753E-01  e=9.690E+00  Triticum aestivum
  1gme-assembly1_B  TM=3.752E-01  e=9.690E+00  Triticum aestivum

InterPro domains:
  IPR051608 Ribosome Quality Control Complex Subunit NEMF [PTHR15239] (2-191)

Secondary structure (DSSP, 8-state):
-HHHHHHHHHHHHHHHHHHHHHHHHHHHHHHTHHHHHHHHHHHHHHHHTT--HHHHHHHHHHHHHTT-HHHHTEEEEEGGGTEEEEEE--TTS---TTS-TT---TTSSPEEEEEETTS-HHHHHHHHHSSS--TTHHHHHHHHHHHHHHHHHHHHHHHHHHHHHHHHHHHHHHHHHHHHHHHHTT-----

Radius of gyration: 33.46 Å; Cα contacts (8 Å, |Δi|>4): 126; chains: 1; bounding box: 81×53×98 Å

Sequence (191 aa):
MENVKKDQEQRLKKLQEEQVLDNRKAEL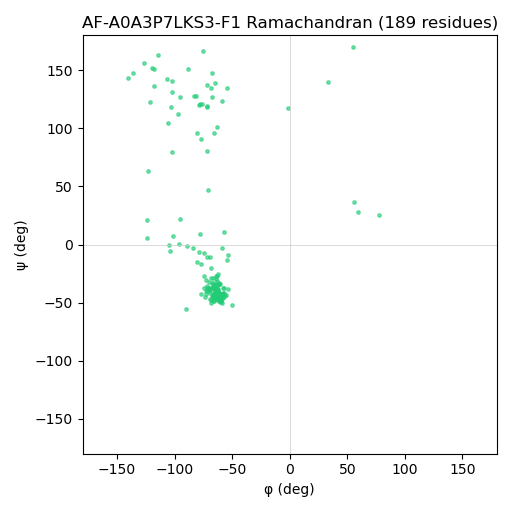LELNADLVDKVLYAINYALANQTSWNVIEAAVAEQKARGDPVSSCIERLQLDLNQAVLRLSDPYVDDDEDEDEDQKNAADEPLEVTIDLGCNALKNAKRIKLPTPHPLRFIRYYDHRRLAHDKEKKTITGTKRALKMASKKAEKTKTQVAGVQRISKTREPFW